Protein AF-A0A059ZYJ5-F1 (afdb_monomer)

Sequence (204 aa):
MYLYLIALWGKPFDLAAMPATNPGATDRPCIDRTYIRLPSEMTQQGHVTAQEVYIASAVHAAARRMDSQPLRPKTLSARQRYLIELVEDARVEYLTFLRFPRLRQLWLDLHPSMPPDPTPFATLMWRLSRGLLELEISTDDDFLVRKAIALFQENSCETDGVAVSREIGLRLAQDIGQMRLPMNEDGLPTGAIYRDDNQHLWLE

Solvent-accessible surface area (backbone atoms only — not comparable to full-atom values): 11732 Å² total; per-residue (Å²): 107,66,69,57,52,23,70,75,68,76,46,85,76,53,75,39,73,34,75,84,87,49,97,87,59,82,72,49,26,41,53,60,98,76,36,43,33,35,50,67,71,59,70,62,48,92,89,46,44,27,68,53,45,48,49,51,23,54,50,47,52,49,34,41,72,69,57,51,58,63,39,73,74,62,100,62,52,73,64,34,50,52,35,21,51,54,39,41,52,31,49,36,49,47,65,48,23,76,78,40,61,68,52,47,56,55,52,59,68,48,46,60,80,80,66,97,83,58,43,74,49,21,49,49,52,53,48,36,54,49,33,49,68,38,46,94,76,45,82,72,82,50,68,65,40,48,48,51,34,50,57,47,61,75,49,67,83,58,89,60,52,48,57,53,21,45,53,54,10,45,54,52,38,51,55,46,54,73,70,63,59,69,85,53,77,95,45,55,63,75,67,41,73,37,47,56,70,64,62,58,45,48,56,126

Organism: Acidithiobacillus caldus (strain ATCC 51756 / DSM 8584 / KU) (NCBI:txid637389)

Structure (mmCIF, N/CA/C/O backbone):
data_AF-A0A059ZYJ5-F1
#
_entry.id   AF-A0A059ZYJ5-F1
#
loop_
_atom_site.group_PDB
_atom_site.id
_atom_site.type_symbol
_atom_site.label_atom_id
_atom_site.label_alt_id
_atom_site.label_comp_id
_atom_site.label_asym_id
_atom_site.label_entity_id
_atom_site.label_seq_id
_atom_site.pdbx_PDB_ins_code
_atom_site.Cartn_x
_atom_site.Cartn_y
_atom_site.Cartn_z
_atom_site.occupancy
_atom_site.B_iso_or_equiv
_atom_site.auth_seq_id
_atom_site.auth_comp_id
_atom_site.auth_asym_id
_atom_site.auth_atom_id
_atom_site.pdbx_PDB_model_num
ATOM 1 N N . MET A 1 1 ? -7.597 2.085 20.439 1.00 79.88 1 MET A N 1
ATOM 2 C CA . MET A 1 1 ? -7.772 1.838 18.991 1.00 79.88 1 MET A CA 1
ATOM 3 C C . MET A 1 1 ? -9.229 1.845 18.552 1.00 79.88 1 MET A C 1
ATOM 5 O O . MET A 1 1 ? -9.566 2.653 17.706 1.00 79.88 1 MET A O 1
ATOM 9 N N . TYR A 1 2 ? -10.107 1.028 19.143 1.00 78.62 2 TYR A N 1
ATOM 10 C CA . TYR A 1 2 ? -11.533 0.960 18.776 1.00 78.62 2 TYR A CA 1
ATOM 11 C C . TYR A 1 2 ? -12.223 2.327 18.598 1.00 78.62 2 TYR A C 1
ATOM 13 O O . TYR A 1 2 ? -12.803 2.583 17.550 1.00 78.62 2 TYR A O 1
ATOM 21 N N . LEU A 1 3 ? -12.083 3.244 19.565 1.00 82.50 3 LEU A N 1
ATOM 22 C CA . LEU A 1 3 ? -12.650 4.599 19.464 1.00 82.50 3 LEU A CA 1
ATOM 23 C C . LEU A 1 3 ? -12.066 5.429 18.310 1.00 82.50 3 LEU A C 1
ATOM 25 O O . LEU A 1 3 ? -12.768 6.257 17.745 1.00 82.50 3 LEU A O 1
ATOM 29 N N . TYR A 1 4 ? -10.802 5.199 17.948 1.00 83.50 4 TYR A N 1
ATOM 30 C CA . TYR A 1 4 ? -10.140 5.902 16.850 1.00 83.50 4 TYR A CA 1
ATOM 31 C C . TYR A 1 4 ? -10.739 5.486 15.501 1.00 83.50 4 TYR A C 1
ATOM 33 O O . TYR A 1 4 ? -11.158 6.339 14.730 1.00 83.50 4 TYR A O 1
ATOM 41 N N . LEU A 1 5 ? -10.876 4.179 15.245 1.00 86.44 5 LEU A N 1
ATOM 42 C CA . LEU A 1 5 ? -11.498 3.692 14.006 1.00 86.44 5 LEU A CA 1
ATOM 43 C C . LEU A 1 5 ? -12.990 4.055 13.925 1.00 86.44 5 LEU A C 1
ATOM 45 O O . LEU A 1 5 ? -13.469 4.432 12.855 1.00 86.44 5 LEU A O 1
ATOM 49 N N . ILE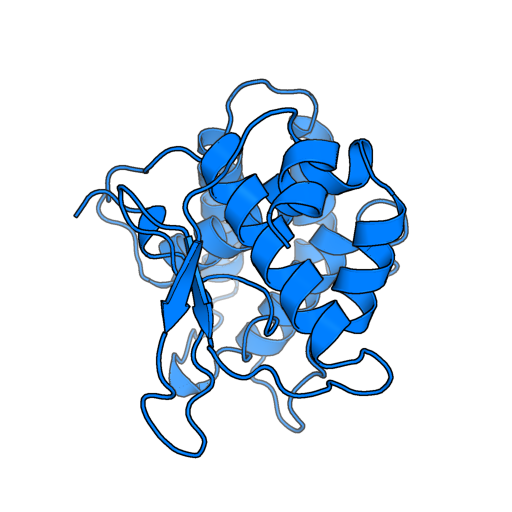 A 1 6 ? -13.704 4.024 15.059 1.00 86.50 6 ILE A N 1
ATOM 50 C CA . ILE A 1 6 ? -15.088 4.514 15.142 1.00 86.50 6 ILE A CA 1
ATOM 51 C C . ILE A 1 6 ? -15.154 6.004 14.795 1.00 86.50 6 ILE A C 1
ATOM 53 O O . ILE A 1 6 ? -16.049 6.406 14.061 1.00 86.50 6 ILE A O 1
ATOM 57 N N . ALA A 1 7 ? -14.215 6.826 15.264 1.00 84.31 7 ALA A N 1
ATOM 58 C CA . ALA A 1 7 ? -14.192 8.246 14.920 1.00 84.31 7 ALA A CA 1
ATOM 59 C C . ALA A 1 7 ? -13.969 8.486 13.413 1.00 84.31 7 ALA A C 1
ATOM 61 O O . ALA A 1 7 ? -14.534 9.426 12.860 1.00 84.31 7 ALA A O 1
ATOM 62 N N . LEU A 1 8 ? -13.190 7.634 12.736 1.00 86.62 8 LEU A N 1
ATOM 63 C CA . LEU A 1 8 ? -12.911 7.778 11.303 1.00 86.62 8 LEU A CA 1
ATOM 64 C C . LEU A 1 8 ? -14.054 7.280 10.397 1.00 86.62 8 LEU A C 1
ATOM 66 O O . LEU A 1 8 ? -14.361 7.913 9.381 1.00 86.62 8 LEU A O 1
ATOM 70 N N . TRP A 1 9 ? -14.699 6.159 10.737 1.00 89.19 9 TRP A N 1
ATOM 71 C CA . TRP A 1 9 ? -15.706 5.511 9.873 1.00 89.19 9 TRP A CA 1
ATOM 72 C C . TRP A 1 9 ? -17.116 5.416 10.467 1.00 89.19 9 TRP A C 1
ATOM 74 O O . TRP A 1 9 ? -18.017 4.908 9.804 1.00 89.19 9 TRP A O 1
ATOM 84 N N . GLY A 1 10 ? -17.339 5.899 11.689 1.00 88.25 10 GLY A N 1
ATOM 85 C CA . GLY A 1 10 ? -18.652 5.908 12.344 1.00 88.25 10 GLY A CA 1
ATOM 86 C C . GLY A 1 10 ? -19.168 4.528 12.763 1.00 88.25 10 GLY A C 1
ATOM 87 O O . GLY A 1 10 ? -20.340 4.398 13.104 1.00 88.25 10 GLY A O 1
ATOM 88 N N . LYS A 1 11 ? -18.326 3.487 12.726 1.00 88.62 11 LYS A N 1
ATOM 89 C CA . LYS A 1 11 ? -18.696 2.107 13.076 1.00 88.62 11 LYS A CA 1
ATOM 90 C C . LYS A 1 11 ? -17.524 1.322 13.673 1.00 88.62 11 LYS A C 1
ATOM 92 O O . LYS A 1 11 ? -16.371 1.673 13.413 1.00 88.62 11 LYS A O 1
ATOM 97 N N . PRO A 1 12 ? -17.797 0.288 14.488 1.00 90.19 12 PRO A N 1
ATOM 98 C CA . PRO A 1 12 ? -16.752 -0.558 15.050 1.00 90.19 12 PRO A CA 1
ATOM 99 C C . PRO A 1 12 ? -16.140 -1.487 13.993 1.00 90.19 12 PRO A C 1
ATOM 101 O O . PRO A 1 12 ? -16.778 -1.827 12.998 1.00 90.19 12 PRO A O 1
ATOM 104 N N . PHE A 1 13 ? -14.910 -1.922 14.265 1.00 91.62 13 PHE A N 1
ATOM 105 C CA . PHE A 1 13 ? -14.211 -2.983 13.544 1.00 91.62 13 PHE A CA 1
ATOM 106 C C . PHE A 1 13 ? -13.777 -4.041 14.551 1.00 91.62 13 PHE A C 1
ATOM 108 O O . PHE A 1 13 ? -13.331 -3.686 15.643 1.00 91.62 13 PHE A O 1
ATOM 115 N N . ASP A 1 14 ? -13.871 -5.314 14.180 1.00 92.31 14 ASP A N 1
ATOM 116 C CA . ASP A 1 14 ? -13.399 -6.412 15.018 1.00 92.31 14 ASP A CA 1
ATOM 117 C C . ASP A 1 14 ? -11.879 -6.538 14.887 1.00 92.31 14 ASP A C 1
ATOM 119 O O . ASP A 1 14 ? -11.367 -6.958 13.848 1.00 92.31 14 ASP A O 1
ATOM 123 N N . LEU A 1 15 ? -11.149 -6.143 15.934 1.00 92.06 15 LEU A N 1
ATOM 124 C CA . LEU A 1 15 ? -9.689 -6.209 15.961 1.00 92.06 15 LEU A CA 1
ATOM 125 C C . LEU A 1 15 ? -9.227 -7.417 16.774 1.00 92.06 15 LEU A C 1
ATOM 127 O O . LEU A 1 15 ? -9.657 -7.606 17.914 1.00 92.06 15 LEU A O 1
ATOM 131 N N . ALA A 1 16 ? -8.295 -8.187 16.225 1.00 91.75 16 ALA A N 1
ATOM 132 C CA . ALA A 1 16 ? -7.623 -9.267 16.937 1.00 91.75 16 ALA A CA 1
ATOM 133 C C . ALA A 1 16 ? -6.107 -9.047 16.950 1.00 91.75 16 ALA A C 1
ATOM 135 O O . ALA A 1 16 ? -5.524 -8.569 15.978 1.00 91.75 16 ALA A O 1
ATOM 136 N N . ALA A 1 17 ? -5.463 -9.404 18.058 1.00 89.31 17 ALA A N 1
ATOM 137 C CA . ALA A 1 17 ? -4.009 -9.427 18.129 1.00 89.31 17 ALA A CA 1
ATOM 138 C C . ALA A 1 17 ? -3.474 -10.718 17.491 1.00 89.31 17 ALA A C 1
ATOM 140 O O . ALA A 1 17 ? -4.033 -11.797 17.700 1.00 89.31 17 ALA A O 1
ATOM 141 N N . MET A 1 18 ? -2.384 -10.607 16.741 1.00 86.69 18 MET A N 1
ATOM 142 C CA . MET A 1 18 ? -1.572 -11.734 16.294 1.00 86.69 18 MET A CA 1
ATOM 143 C C . MET A 1 18 ? -0.346 -11.846 17.194 1.00 86.69 18 MET A C 1
ATOM 145 O O . MET A 1 18 ? 0.380 -10.859 17.315 1.00 86.69 18 MET A O 1
ATOM 149 N N . PRO A 1 19 ? -0.109 -13.003 17.833 1.00 74.75 19 PRO A N 1
ATOM 150 C CA . PRO A 1 19 ? 1.133 -13.219 18.559 1.00 74.75 19 PRO A CA 1
ATOM 151 C C . PRO A 1 19 ? 2.309 -13.192 17.582 1.00 74.75 19 PRO A C 1
ATOM 153 O O . PRO A 1 19 ? 2.167 -13.646 16.445 1.00 74.75 19 PRO A O 1
ATOM 156 N N . ALA A 1 20 ? 3.457 -12.698 18.047 1.00 67.75 20 ALA A N 1
ATOM 157 C CA . ALA A 1 20 ? 4.681 -12.703 17.260 1.00 67.75 20 ALA A CA 1
ATOM 158 C C . ALA A 1 20 ? 5.008 -14.138 16.814 1.00 67.75 20 ALA A C 1
ATOM 160 O O . ALA A 1 20 ? 5.164 -15.024 17.660 1.00 67.75 20 ALA A O 1
ATOM 161 N N . THR A 1 21 ? 5.071 -14.388 15.505 1.00 62.75 21 THR A N 1
ATOM 162 C CA . THR A 1 21 ? 5.273 -15.757 15.001 1.00 62.75 21 THR A CA 1
ATOM 163 C C . THR A 1 21 ? 6.735 -16.187 15.075 1.00 62.75 21 THR A C 1
ATOM 165 O O . THR A 1 21 ? 6.997 -17.349 15.374 1.00 62.75 21 THR A O 1
ATOM 168 N N . ASN A 1 22 ? 7.684 -15.262 14.866 1.00 54.81 22 ASN A N 1
ATOM 169 C CA . ASN A 1 22 ? 9.126 -15.489 15.008 1.00 54.81 22 ASN A CA 1
ATOM 170 C C . ASN A 1 22 ? 9.883 -14.191 15.349 1.00 54.81 22 ASN A C 1
ATOM 172 O O . ASN A 1 22 ? 9.569 -13.139 14.788 1.00 54.81 22 ASN A O 1
ATOM 176 N N . PRO A 1 23 ? 10.957 -14.244 16.162 1.00 46.59 23 PRO A N 1
ATOM 177 C CA . PRO A 1 23 ? 11.874 -13.117 16.312 1.00 46.59 23 PRO A CA 1
ATOM 178 C C . PRO A 1 23 ? 12.539 -12.803 14.961 1.00 46.59 23 PRO A C 1
ATOM 180 O O . PRO A 1 23 ? 13.315 -13.607 14.449 1.00 46.59 23 PRO A O 1
ATOM 183 N N . GLY A 1 24 ? 12.227 -11.646 14.373 1.00 47.06 24 GLY A N 1
ATOM 184 C CA . GLY A 1 24 ? 12.810 -11.179 13.107 1.00 47.06 24 GLY A CA 1
ATOM 185 C C . GLY A 1 24 ? 11.929 -11.346 11.864 1.00 47.06 24 GLY A C 1
ATOM 186 O O . GLY A 1 24 ? 12.273 -10.796 10.821 1.00 47.06 24 GLY A O 1
ATOM 187 N N . ALA A 1 25 ? 10.783 -12.030 11.959 1.00 51.41 25 ALA A N 1
ATOM 188 C CA . ALA A 1 25 ? 9.752 -11.946 10.927 1.00 51.41 25 ALA A CA 1
ATOM 189 C C . ALA A 1 25 ? 8.950 -10.652 11.127 1.00 51.41 25 ALA A C 1
ATOM 191 O O . ALA A 1 25 ? 8.518 -10.348 12.238 1.00 51.41 25 ALA A O 1
ATOM 192 N N . THR A 1 26 ? 8.761 -9.865 10.067 1.00 59.94 26 THR A N 1
ATOM 193 C CA . THR A 1 26 ? 7.842 -8.722 10.116 1.00 59.94 26 THR A CA 1
ATOM 194 C C . THR A 1 26 ? 6.427 -9.264 9.967 1.00 59.94 26 THR A C 1
ATOM 196 O O . THR A 1 26 ? 5.949 -9.441 8.846 1.00 59.94 26 THR A O 1
ATOM 199 N N . ASP A 1 27 ? 5.777 -9.583 11.087 1.00 75.44 27 ASP A N 1
ATOM 200 C CA . ASP A 1 27 ? 4.359 -9.933 11.076 1.00 75.44 27 ASP A CA 1
ATOM 201 C C . ASP A 1 27 ? 3.590 -8.743 10.493 1.00 75.44 27 ASP A C 1
ATOM 203 O O . ASP A 1 27 ? 3.604 -7.641 11.045 1.00 75.44 27 ASP A O 1
ATOM 207 N N . ARG A 1 28 ? 2.978 -8.935 9.323 1.00 85.25 28 ARG A N 1
ATOM 208 C CA . ARG A 1 28 ? 2.157 -7.900 8.693 1.00 85.25 28 ARG A CA 1
ATOM 209 C C . ARG A 1 28 ? 0.744 -7.946 9.265 1.00 85.25 28 ARG A C 1
ATOM 211 O O . ARG A 1 28 ? 0.273 -9.024 9.636 1.00 85.25 28 ARG A O 1
ATOM 218 N N . PRO A 1 29 ? 0.042 -6.802 9.316 1.00 90.75 29 PRO A N 1
ATOM 219 C CA . PRO A 1 29 ? -1.407 -6.807 9.434 1.00 90.75 29 PRO A CA 1
ATOM 220 C C . PRO A 1 29 ? -2.027 -7.767 8.413 1.00 90.75 29 PRO A C 1
ATOM 222 O O . PRO A 1 29 ? -1.536 -7.891 7.293 1.00 90.75 29 PRO A O 1
ATOM 225 N N . CYS A 1 30 ? -3.119 -8.429 8.771 1.00 91.31 30 CYS A N 1
ATOM 226 C CA . CYS A 1 30 ? -3.884 -9.220 7.814 1.00 91.31 30 CYS A CA 1
ATOM 227 C C . CYS A 1 30 ? -5.379 -9.075 8.069 1.00 91.31 30 CYS A C 1
ATOM 229 O O . CYS A 1 30 ? -5.826 -8.713 9.162 1.00 91.31 30 CYS A O 1
ATOM 231 N N . ILE A 1 31 ? -6.173 -9.313 7.032 1.00 92.00 31 ILE A N 1
ATOM 232 C CA . ILE A 1 31 ? -7.620 -9.126 7.075 1.00 92.00 31 ILE A CA 1
ATOM 233 C C . ILE A 1 31 ? -8.263 -10.456 6.715 1.00 92.00 31 ILE A C 1
ATOM 235 O O . ILE A 1 31 ? -8.104 -10.954 5.606 1.00 92.00 31 ILE A O 1
ATOM 239 N N . ASP A 1 32 ? -9.022 -11.025 7.647 1.00 87.38 32 ASP A N 1
ATOM 240 C CA . ASP A 1 32 ? -9.880 -12.169 7.354 1.00 87.38 32 ASP A CA 1
ATOM 241 C C . ASP A 1 32 ? -11.344 -11.718 7.197 1.00 87.38 32 ASP A C 1
ATOM 243 O O . ASP A 1 32 ? -11.653 -10.522 7.182 1.00 87.38 32 ASP A O 1
ATOM 247 N N . ARG A 1 33 ? -12.272 -12.670 7.035 1.00 84.25 33 ARG A N 1
ATOM 248 C CA . ARG A 1 33 ? -13.704 -12.368 6.843 1.00 84.25 33 ARG A CA 1
ATOM 249 C C . ARG A 1 33 ? -14.330 -11.632 8.030 1.00 84.25 33 ARG A C 1
ATOM 251 O O . ARG A 1 33 ? -15.289 -10.889 7.843 1.00 84.25 33 ARG A O 1
ATOM 258 N N . THR A 1 34 ? -13.814 -11.849 9.232 1.00 87.12 34 THR A N 1
ATOM 259 C CA . THR A 1 34 ? -14.356 -11.320 10.481 1.00 87.12 34 THR A CA 1
ATOM 260 C C . THR A 1 34 ? -13.440 -10.226 11.013 1.00 87.12 34 THR A C 1
ATOM 262 O O . THR A 1 34 ? -13.841 -9.065 11.067 1.00 87.12 34 THR A O 1
ATOM 265 N N . TYR A 1 35 ? -12.176 -10.544 11.266 1.00 91.69 35 TYR A N 1
ATOM 266 C CA . TYR A 1 35 ? -11.232 -9.704 11.988 1.00 91.69 35 TYR A CA 1
ATOM 267 C C . TYR A 1 35 ? -10.266 -8.950 11.074 1.00 91.69 35 TYR A C 1
ATOM 269 O O . TYR A 1 35 ? -9.814 -9.454 10.045 1.00 91.69 35 TYR A O 1
ATOM 277 N N . ILE A 1 36 ? -9.904 -7.746 11.509 1.00 94.00 36 ILE A N 1
ATOM 278 C CA . ILE A 1 36 ? -8.620 -7.131 11.180 1.00 94.00 36 ILE A CA 1
ATOM 279 C C . ILE A 1 36 ? -7.638 -7.605 12.243 1.00 94.00 36 ILE A C 1
ATOM 281 O O . ILE A 1 36 ? -7.843 -7.385 13.441 1.00 94.00 36 ILE A O 1
ATOM 285 N N . ARG A 1 37 ? -6.577 -8.273 11.814 1.00 93.75 37 ARG A N 1
ATOM 286 C CA . ARG A 1 37 ? -5.553 -8.795 12.702 1.00 93.75 37 ARG A CA 1
ATOM 287 C C . ARG A 1 37 ? -4.316 -7.920 12.632 1.00 93.75 37 ARG A C 1
ATOM 289 O O . ARG A 1 37 ? -3.833 -7.595 11.551 1.00 93.75 37 ARG A O 1
ATOM 296 N N . LEU A 1 38 ? -3.828 -7.519 13.797 1.00 92.38 38 LEU A N 1
ATOM 297 C CA . LEU A 1 38 ? -2.654 -6.667 13.940 1.00 92.38 38 LEU A CA 1
ATOM 298 C C . LEU A 1 38 ? -1.630 -7.383 14.825 1.00 92.38 38 LEU A C 1
ATOM 300 O O . LEU A 1 38 ? -2.037 -7.974 15.829 1.00 92.38 38 LEU A O 1
ATOM 304 N N . PRO A 1 39 ? -0.328 -7.306 14.509 1.00 90.31 39 PRO A N 1
ATOM 305 C CA . PRO A 1 39 ? 0.733 -7.726 15.417 1.00 90.31 39 PRO A CA 1
ATOM 306 C C . PRO A 1 39 ? 0.508 -7.208 16.842 1.00 90.31 39 PRO A C 1
ATOM 308 O O . PRO A 1 39 ? 0.164 -6.038 17.044 1.00 90.31 39 PRO A O 1
ATOM 311 N N . SER A 1 40 ? 0.682 -8.085 17.834 1.00 86.12 40 SER A N 1
ATOM 312 C CA . SER A 1 40 ? 0.560 -7.731 19.254 1.00 86.12 40 SER A CA 1
ATOM 313 C C . SER A 1 40 ? 1.625 -6.732 19.695 1.00 86.12 40 SER A C 1
ATOM 315 O O . SER A 1 40 ? 1.413 -5.980 20.644 1.00 86.12 40 SER A O 1
ATOM 317 N N . GLU A 1 41 ? 2.754 -6.718 18.991 1.00 85.62 41 GLU A N 1
ATOM 318 C CA . GLU A 1 41 ? 3.879 -5.828 19.222 1.00 85.62 41 GLU A CA 1
ATOM 319 C C . GLU A 1 41 ? 4.231 -5.124 17.913 1.00 85.62 41 GLU A C 1
ATOM 321 O O . GLU A 1 41 ? 4.434 -5.761 16.882 1.00 85.62 41 GLU A O 1
ATOM 326 N N . MET A 1 42 ? 4.295 -3.795 17.962 1.00 88.62 42 MET A N 1
ATOM 327 C CA . MET A 1 42 ? 4.786 -2.968 16.864 1.00 88.62 42 MET A CA 1
ATOM 328 C C . MET A 1 42 ? 6.144 -2.401 17.254 1.00 88.62 42 MET A C 1
ATOM 330 O O . MET A 1 42 ? 6.368 -2.045 18.412 1.00 88.62 42 MET A O 1
ATOM 334 N N . THR A 1 43 ? 7.054 -2.287 16.294 1.00 88.44 43 THR A N 1
ATOM 335 C CA . THR A 1 43 ? 8.364 -1.663 16.509 1.00 88.44 43 THR A CA 1
ATOM 336 C C . THR A 1 43 ? 8.343 -0.220 16.010 1.00 88.44 43 THR A C 1
ATOM 338 O O . THR A 1 43 ? 7.711 0.082 15.004 1.00 88.44 43 THR A O 1
ATOM 341 N N . GLN A 1 44 ? 9.026 0.681 16.720 1.00 91.62 44 GLN A N 1
ATOM 342 C CA . GLN A 1 44 ? 9.258 2.053 16.261 1.00 91.62 44 GLN A CA 1
ATOM 343 C C . GLN A 1 44 ? 10.054 2.048 14.946 1.00 91.62 44 GLN A C 1
ATOM 345 O O . GLN A 1 44 ? 11.027 1.305 14.822 1.00 91.62 44 GLN A O 1
ATOM 350 N N . GLN A 1 45 ? 9.696 2.922 14.002 1.00 91.31 45 GLN A N 1
ATOM 351 C CA . GLN A 1 45 ? 10.444 3.118 12.758 1.00 91.31 45 GLN A CA 1
ATOM 352 C C . GLN A 1 45 ? 10.882 4.578 12.635 1.00 91.31 45 GLN A C 1
ATOM 354 O O . GLN A 1 45 ? 10.057 5.477 12.484 1.00 91.31 45 GLN A O 1
ATOM 359 N N . GLY A 1 46 ? 12.194 4.819 12.697 1.00 90.94 46 GLY A N 1
ATOM 360 C CA . GLY A 1 46 ? 12.734 6.179 12.693 1.00 90.94 46 GLY A CA 1
ATOM 361 C C . GLY A 1 46 ? 12.170 6.996 13.860 1.00 90.94 46 GLY A C 1
ATOM 362 O O . GLY A 1 46 ? 12.318 6.604 15.020 1.00 90.94 46 GLY A O 1
ATOM 363 N N . HIS A 1 47 ? 11.514 8.117 13.548 1.00 93.69 47 HIS A N 1
ATOM 364 C CA . HIS A 1 47 ? 10.827 8.978 14.518 1.00 93.69 47 HIS A CA 1
ATOM 365 C C . HIS A 1 47 ? 9.371 8.581 14.793 1.00 93.69 47 HIS A C 1
ATOM 367 O O . HIS A 1 47 ? 8.775 9.131 15.715 1.00 93.69 47 HIS A O 1
ATOM 373 N N . VAL A 1 48 ? 8.798 7.645 14.030 1.00 96.12 48 VAL A N 1
ATOM 374 C CA . VAL A 1 48 ? 7.403 7.213 14.184 1.00 96.12 48 VAL A CA 1
ATOM 375 C C . VAL A 1 48 ? 7.312 6.139 15.260 1.00 96.12 48 VAL A C 1
ATOM 377 O O . VAL A 1 48 ? 7.868 5.046 15.118 1.00 96.12 48 VAL A O 1
ATOM 380 N N . THR A 1 49 ?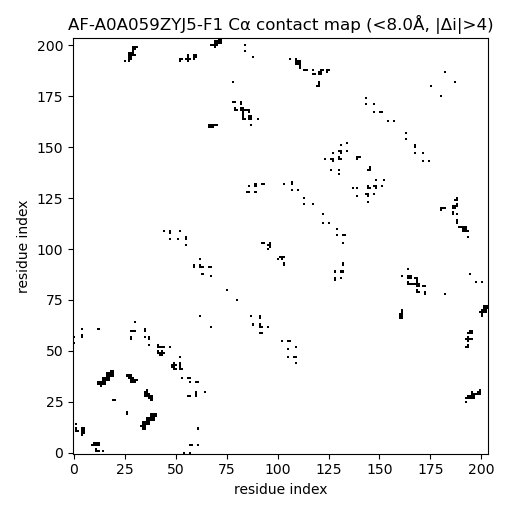 6.608 6.444 16.347 1.00 96.06 49 THR A N 1
ATOM 381 C CA . THR A 1 49 ? 6.489 5.567 17.519 1.00 96.06 49 THR A CA 1
ATOM 382 C C . THR A 1 49 ? 5.778 4.252 17.187 1.00 96.06 49 THR A C 1
ATOM 384 O O . THR A 1 49 ? 4.954 4.181 16.277 1.00 96.06 49 THR A O 1
ATOM 387 N N . ALA A 1 50 ? 6.015 3.203 17.981 1.00 93.38 50 ALA A N 1
ATOM 388 C CA . ALA A 1 50 ? 5.298 1.929 17.848 1.00 93.38 50 ALA A CA 1
ATOM 389 C C . ALA A 1 50 ? 3.763 2.095 17.887 1.00 93.38 50 ALA A C 1
ATOM 391 O O . ALA A 1 50 ? 3.032 1.402 17.180 1.00 93.38 50 ALA A O 1
ATOM 392 N N . GLN A 1 51 ? 3.265 3.046 18.685 1.00 93.69 51 GLN A N 1
ATOM 393 C CA . GLN A 1 51 ? 1.840 3.367 18.747 1.00 93.69 51 GLN A CA 1
ATOM 394 C C . GLN A 1 51 ? 1.333 3.988 17.438 1.00 93.69 51 GLN A C 1
ATOM 396 O O . GLN A 1 51 ? 0.238 3.655 16.987 1.00 93.69 51 GLN A O 1
ATOM 401 N N . GLU A 1 52 ? 2.105 4.879 16.820 1.00 95.06 52 GLU A N 1
ATOM 402 C CA . GLU A 1 52 ? 1.757 5.486 15.533 1.00 95.06 52 GLU A CA 1
ATOM 403 C C . GLU A 1 52 ? 1.826 4.475 14.386 1.00 95.06 52 GLU A C 1
ATOM 405 O O . GLU A 1 52 ? 0.935 4.477 13.541 1.00 95.06 52 GLU A O 1
ATOM 410 N N . VAL A 1 53 ? 2.791 3.550 14.403 1.00 95.25 53 VAL A N 1
ATOM 411 C CA . VAL A 1 53 ? 2.830 2.396 13.485 1.00 95.25 53 VAL A CA 1
ATOM 412 C C . VAL A 1 53 ? 1.562 1.555 13.630 1.00 95.25 53 VAL A C 1
ATOM 414 O O . VAL A 1 53 ? 0.917 1.211 12.637 1.00 95.25 53 VAL A O 1
ATOM 417 N N . TYR A 1 54 ? 1.158 1.265 14.869 1.00 93.88 54 TYR A N 1
ATOM 418 C CA . TYR A 1 54 ? -0.071 0.526 15.148 1.00 93.88 54 TYR A CA 1
ATOM 419 C C . TYR A 1 54 ? -1.317 1.268 14.627 1.00 93.88 54 TYR A C 1
ATOM 421 O O . TYR A 1 54 ? -2.201 0.649 14.034 1.00 93.88 54 TYR A O 1
ATOM 429 N N . ILE A 1 55 ? -1.381 2.597 14.794 1.00 94.31 55 ILE A N 1
ATOM 430 C CA . ILE A 1 55 ? -2.447 3.443 14.230 1.00 94.31 55 ILE A CA 1
ATOM 431 C C . ILE A 1 55 ? -2.439 3.381 12.702 1.00 94.31 55 ILE A C 1
ATOM 433 O O . ILE A 1 55 ? -3.476 3.084 12.117 1.00 94.31 55 ILE A O 1
ATOM 437 N N . ALA A 1 56 ? -1.293 3.609 12.060 1.00 96.12 56 ALA A N 1
ATOM 438 C CA . ALA A 1 56 ? -1.160 3.570 10.606 1.00 96.12 56 ALA A CA 1
ATOM 439 C C . ALA A 1 56 ? -1.630 2.228 10.028 1.00 96.12 56 ALA A C 1
ATOM 441 O O . ALA A 1 56 ? -2.353 2.209 9.031 1.00 96.12 56 ALA A O 1
ATOM 442 N N . SER A 1 57 ? -1.276 1.131 10.702 1.00 95.69 57 SER A N 1
ATOM 443 C CA . SER A 1 57 ? -1.637 -0.233 10.314 1.00 95.69 57 SER A CA 1
ATOM 444 C C . SER A 1 57 ? -3.132 -0.497 10.450 1.00 95.69 57 SER A C 1
ATOM 446 O O . SER A 1 57 ? -3.785 -0.969 9.521 1.00 95.69 57 SER A O 1
ATOM 448 N N . ALA A 1 58 ? -3.704 -0.145 11.604 1.00 95.12 58 ALA A N 1
ATOM 449 C CA . ALA A 1 58 ? -5.128 -0.3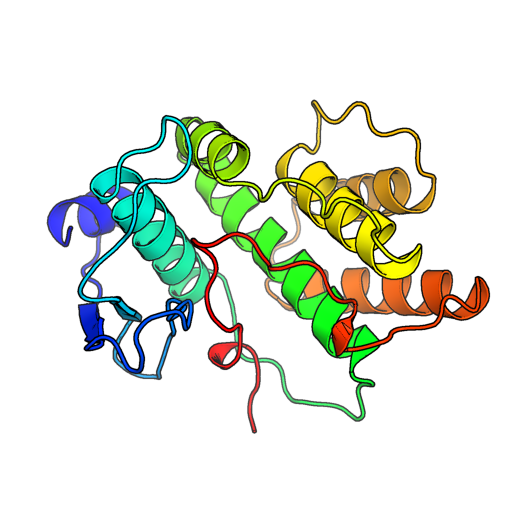22 11.869 1.00 95.12 58 ALA A CA 1
ATOM 450 C C . ALA A 1 58 ? -5.992 0.497 10.902 1.00 95.12 58 ALA A C 1
ATOM 452 O O . ALA A 1 58 ? -7.033 0.028 10.449 1.00 95.12 58 ALA A O 1
ATOM 453 N N . VAL A 1 59 ? -5.557 1.716 10.584 1.00 95.94 59 VAL A N 1
ATOM 454 C CA . VAL A 1 59 ? -6.243 2.610 9.649 1.00 95.94 59 VAL A CA 1
ATOM 455 C C . VAL A 1 59 ? -6.161 2.082 8.224 1.00 95.94 59 VAL A C 1
ATOM 457 O O . VAL A 1 59 ? -7.191 2.033 7.562 1.00 95.94 59 VAL A O 1
ATOM 460 N N . HIS A 1 60 ? -4.983 1.652 7.763 1.00 96.62 60 HIS A N 1
ATOM 461 C CA . HIS A 1 60 ? -4.834 1.052 6.437 1.00 96.62 60 HIS A CA 1
ATOM 462 C C . HIS A 1 60 ? -5.732 -0.187 6.295 1.00 96.62 60 HIS A C 1
ATOM 464 O O . HIS A 1 60 ? -6.542 -0.265 5.375 1.00 96.62 60 HIS A O 1
ATOM 470 N N . ALA A 1 61 ? -5.689 -1.107 7.263 1.00 95.44 61 ALA A N 1
ATOM 471 C CA . ALA A 1 61 ? -6.513 -2.312 7.224 1.00 95.44 61 ALA A CA 1
ATOM 472 C C . ALA A 1 61 ? -8.026 -2.019 7.327 1.00 95.44 61 ALA A C 1
ATOM 474 O O . ALA A 1 61 ? -8.849 -2.692 6.703 1.00 95.44 61 ALA A O 1
ATOM 475 N N . ALA A 1 62 ? -8.422 -0.992 8.085 1.00 94.69 62 ALA A N 1
ATOM 476 C CA . ALA A 1 62 ? -9.811 -0.542 8.125 1.00 94.69 62 ALA A CA 1
ATOM 477 C C . ALA A 1 62 ? -10.249 0.062 6.783 1.00 94.69 62 ALA A C 1
ATOM 479 O O . ALA A 1 62 ? -11.334 -0.266 6.305 1.00 94.69 62 ALA A O 1
ATOM 480 N N . ALA A 1 63 ? -9.401 0.874 6.145 1.00 93.56 63 ALA A N 1
ATOM 481 C CA . ALA A 1 63 ? -9.650 1.423 4.813 1.00 93.56 63 ALA A CA 1
ATOM 482 C C . ALA A 1 63 ? -9.821 0.307 3.776 1.00 93.56 63 ALA A C 1
ATOM 484 O O . ALA A 1 63 ? -10.799 0.291 3.034 1.00 93.56 63 ALA A O 1
ATOM 485 N N . ARG A 1 64 ? -8.950 -0.705 3.810 1.00 93.50 64 ARG A N 1
ATOM 486 C CA . ARG A 1 64 ? -9.078 -1.923 3.001 1.00 93.50 64 ARG A CA 1
ATOM 487 C C . ARG A 1 64 ? -10.418 -2.618 3.180 1.00 93.50 64 ARG A C 1
ATOM 489 O O . ARG A 1 64 ? -11.120 -2.871 2.207 1.00 93.50 64 ARG A O 1
ATOM 496 N N . ARG A 1 65 ? -10.838 -2.859 4.424 1.00 91.88 65 ARG A N 1
ATOM 497 C CA . ARG A 1 65 ? -12.143 -3.480 4.711 1.00 91.88 65 ARG A CA 1
ATOM 498 C C . ARG A 1 65 ? -13.328 -2.656 4.186 1.00 91.88 65 ARG A C 1
ATOM 500 O O . ARG A 1 65 ? -14.392 -3.219 3.938 1.00 91.88 65 ARG A O 1
ATOM 507 N N . MET A 1 66 ? -13.168 -1.341 4.085 1.00 90.12 66 MET A N 1
ATOM 508 C CA . MET A 1 66 ? -14.222 -0.412 3.685 1.00 90.12 66 MET A CA 1
ATOM 509 C C . MET A 1 66 ? -14.328 -0.231 2.181 1.00 90.12 66 MET A C 1
ATOM 511 O O . MET A 1 66 ? -15.438 -0.216 1.649 1.00 90.12 66 MET A O 1
ATOM 515 N N . ASP A 1 67 ? -13.181 -0.085 1.531 1.00 90.12 67 ASP A N 1
ATOM 516 C CA . ASP A 1 67 ? -13.101 0.447 0.180 1.00 90.12 67 ASP A CA 1
ATOM 517 C C . ASP A 1 67 ? -12.625 -0.602 -0.832 1.00 90.12 67 ASP A C 1
ATOM 519 O O . ASP A 1 67 ? -12.790 -0.384 -2.034 1.00 90.12 67 ASP A O 1
ATOM 523 N N . SER A 1 68 ? -12.074 -1.739 -0.390 1.00 90.12 68 SER A N 1
ATOM 524 C CA . SER A 1 68 ? -11.668 -2.850 -1.262 1.00 90.12 68 SER A CA 1
ATOM 525 C C . SER A 1 68 ? -12.759 -3.912 -1.390 1.00 90.12 68 SER A C 1
ATOM 527 O O . SER A 1 68 ? -13.563 -4.153 -0.489 1.00 90.12 68 SER A O 1
ATOM 529 N N . GLN A 1 69 ? -12.761 -4.598 -2.531 1.00 89.25 69 GLN A N 1
ATOM 530 C CA . GLN A 1 69 ? -13.591 -5.775 -2.777 1.00 89.25 69 GLN A CA 1
ATOM 531 C C . GLN A 1 69 ? -12.691 -6.921 -3.248 1.00 89.25 69 GLN A C 1
ATOM 533 O O . GLN A 1 69 ? -11.762 -6.671 -4.019 1.00 89.25 69 GLN A O 1
ATOM 538 N N . PRO A 1 70 ? -12.950 -8.173 -2.836 1.00 88.56 70 PRO A N 1
ATOM 539 C CA . PRO A 1 70 ? -12.162 -9.299 -3.308 1.00 88.56 70 PRO A CA 1
ATOM 540 C C . PRO A 1 70 ? -12.246 -9.464 -4.832 1.00 88.56 70 PRO A C 1
ATOM 542 O O . PRO A 1 70 ? -13.327 -9.533 -5.423 1.00 88.56 70 PRO A O 1
ATOM 545 N N . LEU A 1 71 ? -11.091 -9.570 -5.474 1.00 88.19 71 LEU A N 1
ATOM 546 C CA . LEU A 1 71 ? -10.932 -9.864 -6.886 1.00 88.19 71 LEU A CA 1
ATOM 547 C C . LEU A 1 71 ? -10.907 -11.373 -7.107 1.00 88.19 71 LEU A C 1
ATOM 549 O O . LEU A 1 71 ? -10.234 -12.126 -6.404 1.00 88.19 71 LEU A O 1
ATOM 553 N N . ARG A 1 72 ? -11.581 -11.828 -8.166 1.00 84.69 72 ARG A N 1
ATOM 554 C CA . ARG A 1 72 ? -11.379 -13.196 -8.646 1.00 84.69 72 ARG A CA 1
ATOM 555 C C . ARG A 1 72 ? -9.994 -13.307 -9.285 1.00 84.69 72 ARG A C 1
ATOM 557 O O . ARG A 1 72 ? -9.707 -12.525 -10.203 1.00 84.69 72 ARG A O 1
ATOM 564 N N . PRO A 1 73 ? -9.167 -14.282 -8.881 1.00 73.56 73 PRO A N 1
ATOM 565 C CA . PRO A 1 73 ? -7.930 -14.571 -9.571 1.00 73.56 73 PRO A CA 1
ATOM 566 C C . PRO A 1 73 ? -8.290 -15.043 -10.983 1.00 73.56 73 PRO A C 1
ATOM 568 O O . PRO A 1 73 ? -8.821 -16.129 -11.199 1.00 73.56 73 PRO A O 1
ATOM 571 N N . LYS A 1 74 ? -8.050 -14.184 -11.978 1.00 74.88 74 LYS A N 1
ATOM 572 C CA . LYS A 1 74 ? -7.854 -14.664 -13.353 1.00 74.88 74 LYS A CA 1
ATOM 573 C C . LYS A 1 74 ? -6.468 -15.318 -13.420 1.00 74.88 74 LYS A C 1
ATOM 575 O O . LYS A 1 74 ? -5.720 -15.271 -12.447 1.00 74.88 74 LYS A O 1
ATOM 580 N N . THR A 1 75 ? -6.089 -15.877 -14.565 1.00 84.62 75 THR A N 1
ATOM 581 C CA . THR A 1 75 ? -4.700 -16.280 -14.842 1.00 84.62 75 THR A CA 1
ATOM 582 C C . THR A 1 75 ? -3.794 -15.039 -14.871 1.00 84.62 75 THR A C 1
ATOM 584 O O . THR A 1 75 ? -3.487 -14.507 -15.937 1.00 84.62 75 THR A O 1
ATOM 587 N N . LEU A 1 76 ? -3.456 -14.518 -13.692 1.00 91.25 76 LEU A N 1
ATOM 588 C CA . LEU A 1 76 ? -2.571 -13.382 -13.477 1.00 91.25 76 LEU A CA 1
ATOM 589 C C . LEU A 1 76 ? -1.170 -13.908 -13.187 1.00 91.25 76 LEU A C 1
ATOM 591 O O . LEU A 1 76 ? -1.004 -14.849 -12.412 1.00 91.25 76 LEU A O 1
ATOM 595 N N . SER A 1 77 ? -0.157 -13.290 -13.786 1.00 91.38 77 SER A N 1
ATOM 596 C CA . SER A 1 77 ? 1.223 -13.531 -13.368 1.00 91.38 77 SER A CA 1
ATOM 597 C C . SER A 1 77 ? 1.487 -12.902 -11.997 1.00 91.38 77 SER A C 1
ATOM 599 O O . SER A 1 77 ? 0.814 -11.946 -11.607 1.00 91.38 77 SER A O 1
ATOM 601 N N . ALA A 1 78 ? 2.514 -13.380 -11.289 1.00 89.81 78 ALA A N 1
ATOM 602 C CA . ALA A 1 78 ? 2.931 -12.801 -10.010 1.00 89.81 78 ALA A CA 1
ATOM 603 C C . ALA A 1 78 ? 3.205 -11.286 -10.118 1.00 89.81 78 ALA A C 1
ATOM 605 O O . ALA A 1 78 ? 2.782 -10.516 -9.262 1.00 89.81 78 ALA A O 1
ATOM 606 N N . ARG A 1 79 ? 3.806 -10.831 -11.231 1.00 91.88 79 ARG A N 1
ATOM 607 C CA . ARG A 1 79 ? 4.039 -9.401 -11.500 1.00 91.88 79 ARG A CA 1
ATOM 608 C C . ARG A 1 79 ? 2.738 -8.610 -11.600 1.00 91.88 79 ARG A C 1
ATOM 610 O O . ARG A 1 79 ? 2.639 -7.518 -11.053 1.00 91.88 79 ARG A O 1
ATOM 617 N N . GLN A 1 80 ? 1.759 -9.143 -12.330 1.00 94.12 80 GLN A N 1
ATOM 618 C CA . GLN A 1 80 ? 0.452 -8.501 -12.452 1.00 94.12 80 GLN A CA 1
ATOM 619 C C . GLN A 1 80 ? -0.233 -8.427 -11.092 1.00 94.12 80 GLN A C 1
ATOM 621 O O . GLN A 1 80 ? -0.734 -7.369 -10.737 1.00 94.12 80 GLN A O 1
ATOM 626 N N . ARG A 1 81 ? -0.215 -9.522 -10.325 1.00 93.50 81 ARG A N 1
ATOM 627 C CA . ARG A 1 81 ? -0.790 -9.566 -8.979 1.00 93.50 81 ARG A CA 1
ATOM 628 C C . ARG A 1 81 ? -0.171 -8.494 -8.075 1.00 93.50 81 ARG A C 1
ATOM 630 O O . ARG A 1 81 ? -0.905 -7.655 -7.571 1.00 93.50 81 ARG A O 1
ATOM 637 N N . TYR A 1 82 ? 1.159 -8.450 -7.992 1.00 93.12 82 TYR A N 1
ATOM 638 C CA . TYR A 1 82 ? 1.897 -7.486 -7.170 1.00 93.12 82 TYR A CA 1
ATOM 639 C C . TYR A 1 82 ? 1.587 -6.025 -7.529 1.00 93.12 82 TYR A C 1
ATOM 641 O O . TYR A 1 82 ? 1.370 -5.192 -6.656 1.00 93.12 82 TYR A O 1
ATOM 649 N N . LEU A 1 83 ? 1.528 -5.694 -8.822 1.00 94.94 83 LEU A N 1
ATOM 650 C CA . LEU A 1 83 ? 1.217 -4.327 -9.254 1.00 94.94 83 LEU A CA 1
ATOM 651 C C . LEU A 1 83 ? -0.234 -3.932 -8.971 1.00 94.94 83 LEU A C 1
ATOM 653 O O . LEU A 1 83 ? -0.495 -2.769 -8.685 1.00 94.94 83 LEU A O 1
ATOM 657 N N . ILE A 1 84 ? -1.173 -4.877 -9.029 1.00 95.44 84 ILE A N 1
ATOM 658 C CA . ILE A 1 84 ? -2.566 -4.624 -8.640 1.00 95.44 84 ILE A CA 1
ATOM 659 C C . ILE A 1 84 ? -2.652 -4.355 -7.133 1.00 95.44 84 ILE A C 1
ATOM 661 O O . ILE A 1 84 ? -3.326 -3.412 -6.730 1.00 95.44 84 ILE A O 1
ATOM 665 N N . GLU A 1 85 ? -1.949 -5.145 -6.319 1.00 94.94 85 GLU A N 1
ATOM 666 C CA . GLU A 1 85 ? -1.866 -4.963 -4.862 1.00 94.94 85 GLU A CA 1
ATOM 667 C C . GLU A 1 85 ? -1.280 -3.591 -4.504 1.00 94.94 85 GLU A C 1
ATOM 669 O O . GLU A 1 85 ? -1.893 -2.842 -3.747 1.00 94.94 85 GLU A O 1
ATOM 674 N N . LEU A 1 86 ? -0.156 -3.218 -5.125 1.00 95.56 86 LEU A N 1
ATOM 675 C CA . LEU A 1 86 ? 0.528 -1.944 -4.891 1.00 95.56 86 LEU A CA 1
ATOM 676 C C . LEU A 1 86 ? -0.327 -0.725 -5.268 1.00 95.56 86 LEU A C 1
ATOM 678 O O . LEU A 1 86 ? -0.303 0.290 -4.571 1.00 95.56 86 LEU A O 1
ATOM 682 N N . VAL A 1 87 ? -1.085 -0.808 -6.363 1.00 95.69 87 VAL A N 1
ATOM 683 C CA . VAL A 1 87 ? -2.005 0.270 -6.751 1.00 95.69 87 VAL A CA 1
ATOM 684 C C . VAL A 1 87 ? -3.211 0.324 -5.814 1.00 95.69 87 VAL A C 1
ATOM 686 O O . VAL A 1 87 ? -3.649 1.414 -5.451 1.00 95.69 87 VAL A O 1
ATOM 689 N N . GLU A 1 88 ? -3.742 -0.824 -5.397 1.00 95.44 88 GLU A N 1
ATOM 690 C CA . GLU A 1 88 ? -4.869 -0.861 -4.467 1.00 95.44 88 GLU A CA 1
ATOM 691 C C . GLU A 1 88 ? -4.489 -0.312 -3.084 1.00 95.44 88 GLU A C 1
ATOM 693 O O . GLU A 1 88 ? -5.293 0.410 -2.493 1.00 95.44 88 GLU A O 1
ATOM 698 N N . ASP A 1 89 ? -3.259 -0.560 -2.616 1.00 95.62 89 ASP A N 1
ATOM 699 C CA . ASP A 1 89 ? -2.712 0.038 -1.390 1.00 95.62 89 ASP A CA 1
ATOM 700 C C . ASP A 1 89 ? -2.777 1.565 -1.476 1.00 95.62 89 ASP A C 1
ATOM 702 O O . ASP A 1 89 ? -3.362 2.228 -0.617 1.00 95.62 89 ASP A O 1
ATOM 706 N N . ALA A 1 90 ? -2.249 2.120 -2.570 1.00 95.38 90 ALA A N 1
ATOM 707 C CA . ALA A 1 90 ? -2.279 3.556 -2.805 1.00 95.38 90 ALA A CA 1
ATOM 708 C C . ALA A 1 90 ? -3.711 4.103 -2.919 1.00 95.38 90 ALA A C 1
ATOM 710 O O . ALA A 1 90 ? -3.985 5.205 -2.447 1.00 95.38 90 ALA A O 1
ATOM 711 N N . ARG A 1 91 ? -4.646 3.343 -3.506 1.00 94.94 91 ARG A N 1
ATOM 712 C CA . ARG A 1 91 ? -6.052 3.751 -3.657 1.00 94.94 91 ARG A CA 1
ATOM 713 C C . ARG A 1 91 ? -6.756 3.908 -2.320 1.00 94.94 91 ARG A C 1
ATOM 715 O O . ARG A 1 91 ? -7.390 4.939 -2.088 1.00 94.94 91 ARG A O 1
ATOM 722 N N . VAL A 1 92 ? -6.649 2.924 -1.432 1.00 94.19 92 VAL A N 1
ATOM 723 C CA . VAL A 1 92 ? -7.297 3.017 -0.115 1.00 94.19 92 VAL A CA 1
ATOM 724 C C . VAL A 1 92 ? -6.633 4.067 0.772 1.00 94.19 92 VAL A C 1
ATOM 726 O O . VAL A 1 92 ? -7.320 4.773 1.515 1.00 94.19 92 VAL A O 1
ATOM 729 N N . GLU A 1 93 ? -5.316 4.240 0.647 1.00 95.44 93 GLU A N 1
ATOM 730 C CA . GLU A 1 93 ? -4.577 5.310 1.318 1.00 95.44 93 GLU A CA 1
ATOM 731 C C . GLU A 1 93 ? -5.059 6.681 0.834 1.00 95.44 93 GLU A C 1
ATOM 733 O O . GLU A 1 93 ? -5.419 7.527 1.654 1.00 95.44 93 GLU A O 1
ATOM 738 N N . TYR A 1 94 ? -5.174 6.870 -0.482 1.00 94.38 94 TYR A N 1
ATOM 739 C CA . TYR A 1 94 ? -5.701 8.086 -1.098 1.00 94.38 94 TYR A CA 1
ATOM 740 C C . TYR A 1 94 ? -7.096 8.446 -0.596 1.00 94.38 94 TYR A C 1
ATOM 742 O O . TYR A 1 94 ? -7.296 9.536 -0.055 1.00 94.38 94 TYR A O 1
ATOM 750 N N . LEU A 1 95 ? -8.051 7.518 -0.690 1.00 92.25 95 LEU A N 1
ATOM 751 C CA . LEU A 1 95 ? -9.423 7.745 -0.220 1.00 92.25 95 LEU A CA 1
ATOM 752 C C . LEU A 1 95 ? -9.472 8.118 1.264 1.00 92.25 95 LEU A C 1
ATOM 754 O O . LEU A 1 95 ? -10.270 8.961 1.688 1.00 92.25 95 LEU A O 1
ATOM 758 N N . THR A 1 96 ? -8.585 7.524 2.057 1.00 93.25 96 THR A N 1
ATOM 759 C CA . THR A 1 96 ? -8.502 7.801 3.487 1.00 93.25 96 THR A CA 1
ATOM 760 C C . THR A 1 96 ? -7.899 9.177 3.758 1.00 93.25 96 THR A C 1
ATOM 762 O O . THR A 1 96 ? -8.466 9.946 4.540 1.00 93.25 96 THR A O 1
ATOM 765 N N . PHE A 1 97 ? -6.785 9.541 3.116 1.00 92.81 97 PHE A N 1
ATOM 766 C CA . PHE A 1 97 ? -6.153 10.834 3.372 1.00 92.81 97 PHE A CA 1
ATOM 767 C C . PHE A 1 97 ? -6.881 12.011 2.720 1.00 92.81 97 PHE A C 1
ATOM 769 O O . PHE A 1 97 ? -6.723 13.134 3.194 1.00 92.81 97 PHE A O 1
ATOM 776 N N . LEU A 1 98 ? -7.731 11.790 1.710 1.00 91.12 98 LEU A N 1
ATOM 777 C CA . LEU A 1 98 ? -8.670 12.817 1.240 1.00 91.12 98 LEU A CA 1
ATOM 778 C C . LEU A 1 98 ? -9.594 13.288 2.372 1.00 91.12 98 LEU A C 1
ATOM 780 O O . LEU A 1 98 ? -9.918 14.470 2.471 1.00 91.12 98 LEU A O 1
ATOM 784 N N . ARG A 1 99 ? -9.997 12.364 3.252 1.00 91.19 99 ARG A N 1
ATOM 785 C CA . ARG A 1 99 ? -10.839 12.652 4.423 1.00 91.19 99 ARG A CA 1
ATOM 786 C C . ARG A 1 99 ? -10.014 13.099 5.630 1.00 91.19 99 ARG A C 1
ATOM 788 O O . ARG A 1 99 ? -10.476 13.917 6.422 1.00 91.19 99 ARG A O 1
ATOM 795 N N . PHE A 1 100 ? -8.795 12.579 5.765 1.00 92.75 100 PHE A N 1
ATOM 796 C CA . PHE A 1 100 ? -7.919 12.799 6.917 1.00 92.75 100 PHE A CA 1
ATOM 797 C C . PHE A 1 100 ? -6.472 13.096 6.471 1.00 92.75 100 PHE A C 1
ATOM 799 O O . PHE A 1 100 ? -5.597 12.233 6.582 1.00 92.75 100 PHE A O 1
ATOM 806 N N . PRO A 1 101 ? -6.172 14.329 6.015 1.00 91.69 101 PRO A N 1
ATOM 807 C CA . PRO A 1 101 ? -4.917 14.651 5.319 1.00 91.69 101 PRO A CA 1
ATOM 808 C C . PRO A 1 101 ? -3.627 14.331 6.083 1.00 91.69 101 PRO A C 1
ATOM 810 O O . PRO A 1 101 ? -2.605 14.020 5.478 1.00 91.69 101 PRO A O 1
ATOM 813 N N . ARG A 1 102 ? -3.660 14.355 7.423 1.00 93.56 102 ARG A N 1
ATOM 814 C CA . ARG A 1 102 ? -2.487 14.044 8.260 1.00 93.56 102 ARG A CA 1
ATOM 815 C C . ARG A 1 102 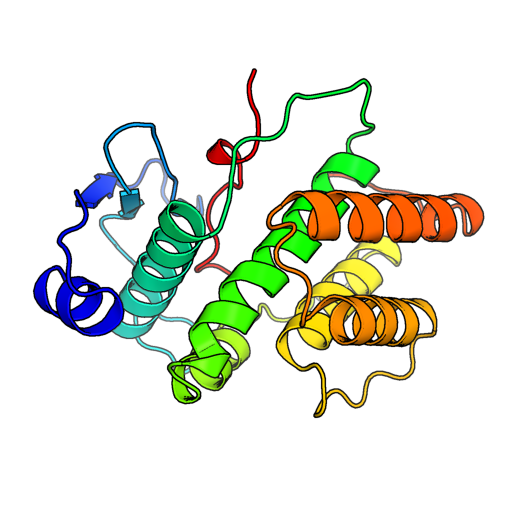? -2.020 12.588 8.157 1.00 93.56 102 ARG A C 1
ATOM 817 O O . ARG A 1 102 ? -0.849 12.328 8.415 1.00 93.56 102 ARG A O 1
ATOM 824 N N . LEU A 1 103 ? -2.892 11.656 7.765 1.00 95.31 103 LEU A N 1
ATOM 825 C CA . LEU A 1 103 ? -2.509 10.251 7.589 1.00 95.31 103 LEU A CA 1
ATOM 826 C C . LEU A 1 103 ? -1.522 10.061 6.441 1.00 95.31 103 LEU A C 1
ATOM 828 O O . LEU A 1 103 ? -0.662 9.191 6.518 1.00 95.31 103 LEU A O 1
ATOM 832 N N . ARG A 1 104 ? -1.581 10.928 5.425 1.00 96.81 104 ARG A N 1
ATOM 833 C CA . ARG A 1 104 ? -0.625 10.911 4.322 1.00 96.81 104 ARG A CA 1
ATOM 834 C C . ARG A 1 104 ? 0.802 11.111 4.811 1.00 96.81 104 ARG A C 1
ATOM 836 O O . ARG A 1 104 ? 1.676 10.338 4.445 1.00 96.81 104 ARG A O 1
ATOM 843 N N . GLN A 1 105 ? 1.025 12.104 5.675 1.00 96.62 105 GLN A N 1
ATOM 844 C CA . GLN A 1 105 ? 2.351 12.351 6.244 1.00 96.62 105 GLN A CA 1
ATOM 845 C C . GLN A 1 105 ? 2.816 11.174 7.103 1.00 96.62 105 GLN A C 1
ATOM 847 O O . GLN A 1 105 ? 3.953 10.744 6.967 1.00 96.62 105 GLN A O 1
ATOM 852 N N . LEU A 1 106 ? 1.927 10.610 7.927 1.00 97.06 106 LEU A N 1
ATOM 853 C CA . LEU A 1 106 ? 2.249 9.439 8.743 1.00 97.06 106 LEU A CA 1
ATOM 854 C C . LEU A 1 106 ? 2.698 8.246 7.881 1.00 97.06 106 LEU A C 1
ATOM 856 O O . LEU A 1 106 ? 3.703 7.607 8.177 1.00 97.06 106 LEU A O 1
ATOM 860 N N . TRP A 1 107 ? 1.993 7.961 6.787 1.00 97.38 107 TRP A N 1
ATOM 861 C CA . TRP A 1 107 ? 2.377 6.892 5.865 1.00 97.38 107 TRP A CA 1
ATOM 862 C C . TRP A 1 107 ? 3.642 7.207 5.064 1.00 97.38 107 TRP A C 1
ATOM 864 O O . TRP A 1 107 ? 4.423 6.295 4.793 1.00 97.38 107 TRP A O 1
ATOM 874 N N . LEU A 1 108 ? 3.882 8.475 4.716 1.00 96.56 108 LEU A N 1
ATOM 875 C CA . LEU A 1 108 ? 5.132 8.906 4.087 1.00 96.56 108 LEU A CA 1
ATOM 876 C C . LEU A 1 108 ? 6.319 8.726 5.043 1.00 96.56 108 LEU A C 1
ATOM 878 O O . LEU A 1 108 ? 7.372 8.267 4.605 1.00 96.56 108 LEU A O 1
ATOM 882 N N . ASP A 1 109 ? 6.157 9.027 6.328 1.00 96.44 109 ASP A N 1
ATOM 883 C CA . ASP A 1 109 ? 7.199 8.830 7.344 1.00 96.44 109 ASP A CA 1
ATOM 884 C C . ASP A 1 109 ? 7.493 7.339 7.591 1.00 96.44 109 ASP A C 1
ATOM 886 O O . ASP A 1 109 ? 8.607 6.964 7.955 1.00 96.44 109 ASP A O 1
ATOM 890 N N . LEU A 1 110 ? 6.504 6.475 7.342 1.00 96.00 110 LEU A N 1
ATOM 891 C CA . LEU A 1 110 ? 6.621 5.018 7.436 1.00 96.00 110 LEU A CA 1
ATOM 892 C C . LEU A 1 110 ? 7.022 4.330 6.126 1.00 96.00 110 LEU A C 1
ATOM 894 O O . LEU A 1 110 ? 7.207 3.108 6.112 1.00 96.00 110 LEU A O 1
ATOM 898 N N . HIS A 1 111 ? 7.165 5.071 5.026 1.00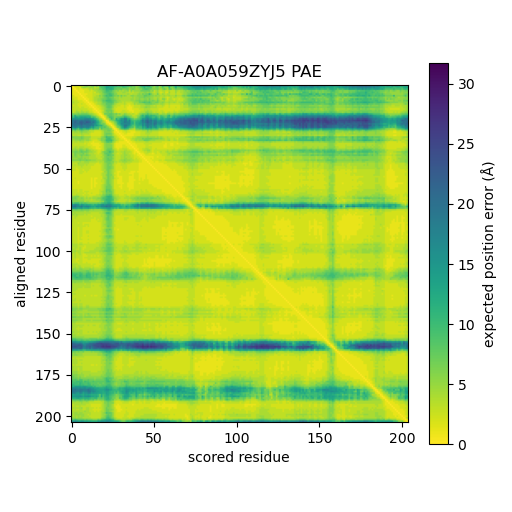 94.69 111 HIS A N 1
ATOM 899 C CA . HIS A 1 111 ? 7.612 4.489 3.766 1.00 94.69 111 HIS A CA 1
ATOM 900 C C . HIS A 1 111 ? 9.035 3.931 3.938 1.00 94.69 111 HIS A C 1
ATOM 902 O O . HIS A 1 111 ? 9.895 4.616 4.498 1.00 94.69 111 HIS A O 1
ATOM 908 N N . PRO A 1 112 ? 9.311 2.700 3.477 1.00 90.62 112 PRO A N 1
ATOM 909 C CA . PRO A 1 112 ? 10.590 2.049 3.722 1.00 90.62 112 PRO A CA 1
ATOM 910 C C . PRO A 1 112 ? 11.731 2.837 3.079 1.00 90.62 112 PRO A C 1
ATOM 912 O O . PRO A 1 112 ? 11.561 3.452 2.022 1.00 90.62 112 PRO A O 1
ATOM 915 N N . SER A 1 113 ? 12.916 2.784 3.685 1.00 87.94 113 SER A N 1
ATOM 916 C CA . SER A 1 113 ? 14.143 3.203 3.009 1.00 87.94 113 SER A CA 1
ATOM 917 C C . SER A 1 113 ? 14.457 2.249 1.857 1.00 87.94 113 SER A C 1
ATOM 919 O O . SER A 1 113 ? 14.136 1.061 1.913 1.00 87.94 113 SER A O 1
ATOM 921 N N . MET A 1 114 ? 15.081 2.766 0.800 1.00 85.81 114 MET A N 1
ATOM 922 C CA . MET A 1 114 ? 15.547 1.920 -0.294 1.00 85.81 114 MET A CA 1
ATOM 923 C C . MET A 1 114 ? 16.679 1.000 0.210 1.00 85.81 114 MET A C 1
ATOM 925 O O . MET A 1 114 ? 17.533 1.470 0.967 1.00 85.81 114 MET A O 1
ATOM 929 N N . PRO A 1 115 ? 16.706 -0.290 -0.177 1.00 80.25 115 PRO A N 1
ATOM 930 C CA . PRO A 1 115 ? 17.841 -1.169 0.103 1.00 80.25 115 PRO A CA 1
ATOM 931 C C . PRO A 1 115 ? 19.156 -0.591 -0.454 1.00 80.25 115 PRO A C 1
ATOM 933 O O . PRO A 1 115 ? 19.099 0.199 -1.394 1.00 80.25 115 PRO A O 1
ATOM 936 N N . PRO A 1 116 ? 20.332 -0.982 0.075 1.00 84.00 116 PRO A N 1
ATOM 937 C CA . PRO A 1 116 ? 21.622 -0.458 -0.385 1.00 84.00 116 PRO A CA 1
ATOM 938 C C . PRO A 1 116 ? 21.939 -0.805 -1.849 1.00 84.00 116 PRO A C 1
ATOM 940 O O . PRO A 1 116 ? 22.461 0.045 -2.560 1.00 84.00 116 PRO A O 1
ATOM 943 N N . ASP A 1 117 ? 21.556 -1.999 -2.315 1.00 85.50 117 ASP A N 1
ATOM 944 C CA . ASP A 1 117 ? 21.799 -2.473 -3.687 1.00 85.50 117 ASP A CA 1
ATOM 945 C C . ASP A 1 117 ? 20.505 -3.027 -4.319 1.00 85.50 117 ASP A C 1
ATOM 947 O O . ASP A 1 117 ? 20.353 -4.237 -4.518 1.00 85.50 117 ASP A O 1
ATOM 951 N N . PRO A 1 118 ? 19.508 -2.168 -4.589 1.00 88.12 118 PRO A N 1
ATOM 952 C CA . PRO A 1 118 ? 18.215 -2.604 -5.088 1.00 88.12 118 PRO A CA 1
ATOM 953 C C . PRO A 1 118 ? 18.317 -3.003 -6.565 1.00 88.12 118 PRO A C 1
ATOM 955 O O . PRO A 1 118 ? 18.987 -2.356 -7.372 1.00 88.12 118 PRO A O 1
ATOM 958 N N . THR A 1 119 ? 17.596 -4.056 -6.956 1.00 90.94 119 THR A N 1
ATOM 959 C CA . THR A 1 119 ? 17.458 -4.390 -8.382 1.00 90.94 119 THR A CA 1
ATOM 960 C C . THR A 1 119 ? 16.689 -3.283 -9.120 1.00 90.94 119 THR A C 1
ATOM 962 O O . THR A 1 119 ? 15.880 -2.590 -8.501 1.00 90.94 119 THR A O 1
ATOM 965 N N . PRO A 1 120 ? 16.833 -3.137 -10.452 1.00 91.44 120 PRO A N 1
ATOM 966 C CA . PRO A 1 120 ? 16.073 -2.135 -11.205 1.00 91.44 120 PRO A CA 1
ATOM 967 C C . PRO A 1 120 ? 14.552 -2.252 -11.027 1.00 91.44 120 PRO A C 1
ATOM 969 O O . PRO A 1 120 ? 13.857 -1.243 -10.927 1.00 91.44 120 PRO A O 1
ATOM 972 N N . PHE A 1 121 ? 14.034 -3.483 -10.943 1.00 91.12 121 PHE A N 1
ATOM 973 C CA . PHE A 1 121 ? 12.620 -3.719 -10.661 1.00 91.12 121 PHE A CA 1
ATOM 974 C C . PHE A 1 121 ? 12.251 -3.244 -9.250 1.00 91.12 121 PHE A C 1
ATOM 976 O O . PHE A 1 121 ? 11.254 -2.548 -9.086 1.00 91.12 121 PHE A O 1
ATOM 983 N N . ALA A 1 122 ? 13.075 -3.554 -8.245 1.00 91.31 122 ALA A N 1
ATOM 984 C CA . ALA A 1 122 ? 12.850 -3.129 -6.866 1.00 91.31 122 ALA A CA 1
ATOM 985 C C . ALA A 1 122 ? 12.839 -1.607 -6.716 1.00 91.31 122 ALA A C 1
ATOM 987 O O . ALA A 1 122 ? 11.941 -1.055 -6.081 1.00 91.31 122 ALA A O 1
ATOM 988 N N . THR A 1 123 ? 13.802 -0.937 -7.351 1.00 93.25 123 THR A N 1
ATOM 989 C CA . THR A 1 123 ? 13.885 0.523 -7.407 1.00 93.25 123 THR A CA 1
ATOM 990 C C . THR A 1 123 ? 12.613 1.104 -8.004 1.00 93.25 123 THR A C 1
ATOM 992 O O . THR A 1 123 ? 12.027 2.013 -7.421 1.00 93.25 123 THR A O 1
ATOM 995 N N . LEU A 1 124 ? 12.133 0.556 -9.124 1.00 94.69 124 LEU A N 1
ATOM 996 C CA . LEU A 1 124 ? 10.900 1.030 -9.746 1.00 94.69 124 LEU A CA 1
ATOM 997 C C . LEU A 1 124 ? 9.673 0.800 -8.852 1.00 94.69 124 LEU A C 1
ATOM 999 O O . LEU A 1 124 ? 8.849 1.698 -8.730 1.00 94.69 124 LEU A O 1
ATOM 1003 N N . MET A 1 125 ? 9.547 -0.361 -8.200 1.00 94.75 125 MET A N 1
ATOM 1004 C CA . MET A 1 125 ? 8.412 -0.639 -7.305 1.00 94.75 125 MET A CA 1
ATOM 1005 C C . MET A 1 125 ? 8.413 0.286 -6.087 1.00 94.75 125 MET A C 1
ATOM 1007 O O . MET A 1 125 ? 7.363 0.790 -5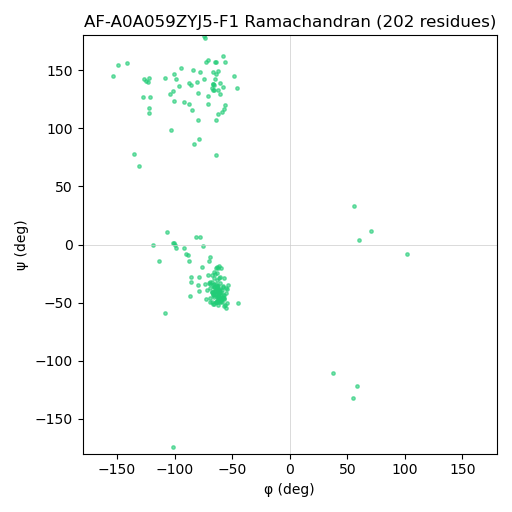.691 1.00 94.75 125 MET A O 1
ATOM 1011 N N . TRP A 1 126 ? 9.594 0.560 -5.528 1.00 94.69 126 TRP A N 1
ATOM 1012 C CA . TRP A 1 126 ? 9.757 1.524 -4.445 1.00 94.69 126 TRP A CA 1
ATOM 1013 C C . TRP A 1 126 ? 9.327 2.929 -4.883 1.00 94.69 126 TRP A C 1
ATOM 1015 O O . TRP A 1 126 ? 8.535 3.568 -4.190 1.00 94.69 126 TRP A O 1
ATOM 1025 N N . ARG A 1 127 ? 9.792 3.383 -6.057 1.00 96.06 127 ARG A N 1
ATOM 1026 C CA . ARG A 1 127 ? 9.438 4.699 -6.614 1.00 96.06 127 ARG A CA 1
ATOM 1027 C C . ARG A 1 127 ? 7.949 4.794 -6.936 1.00 96.06 127 ARG A C 1
ATOM 1029 O O . ARG A 1 127 ? 7.339 5.808 -6.630 1.00 96.06 127 ARG A O 1
ATOM 1036 N N . LEU A 1 128 ? 7.343 3.735 -7.476 1.00 96.62 128 LEU A N 1
ATOM 1037 C CA . LEU A 1 128 ? 5.899 3.668 -7.724 1.00 96.62 128 LEU A CA 1
ATOM 1038 C C . LEU A 1 128 ? 5.097 3.756 -6.424 1.00 96.62 128 LEU A C 1
ATOM 1040 O O . LEU A 1 128 ? 4.185 4.571 -6.339 1.00 96.62 128 LEU A O 1
ATOM 1044 N N . SER A 1 129 ? 5.448 2.961 -5.408 1.00 96.12 129 SER A N 1
ATOM 1045 C CA . SER A 1 129 ? 4.792 3.003 -4.094 1.00 96.12 129 SER A CA 1
ATOM 1046 C C . SER A 1 129 ? 4.864 4.402 -3.481 1.00 96.12 129 SER A C 1
ATOM 1048 O O . SER A 1 129 ? 3.856 4.929 -3.008 1.00 96.12 129 SER A O 1
ATOM 1050 N N . ARG A 1 130 ? 6.049 5.025 -3.526 1.00 96.44 130 ARG A N 1
ATOM 1051 C CA . ARG A 1 130 ? 6.272 6.369 -2.992 1.00 96.44 130 ARG A CA 1
ATOM 1052 C C . ARG A 1 130 ? 5.510 7.422 -3.792 1.00 96.44 130 ARG A C 1
ATOM 1054 O O . ARG A 1 130 ? 4.766 8.200 -3.206 1.00 96.44 130 ARG A O 1
ATOM 1061 N N . GLY A 1 131 ? 5.656 7.412 -5.113 1.00 97.00 131 GLY A N 1
ATOM 1062 C CA . GLY A 1 131 ? 5.036 8.368 -6.025 1.00 97.00 131 GLY A CA 1
ATOM 1063 C C . GLY A 1 131 ? 3.511 8.321 -5.982 1.00 97.00 131 GLY A C 1
ATOM 1064 O O . GLY A 1 131 ? 2.874 9.366 -5.965 1.00 97.00 131 GLY A O 1
ATOM 1065 N N . LEU A 1 132 ? 2.908 7.135 -5.868 1.00 96.25 132 LEU A N 1
ATOM 1066 C CA . LEU A 1 132 ? 1.455 6.994 -5.722 1.00 96.25 132 LEU A CA 1
ATOM 1067 C C . LEU A 1 132 ? 0.934 7.445 -4.348 1.00 96.25 132 LEU A C 1
ATOM 1069 O O . LEU A 1 132 ? -0.211 7.873 -4.249 1.00 96.25 132 LEU A O 1
ATOM 1073 N N . LEU A 1 133 ? 1.754 7.396 -3.296 1.00 95.94 133 LEU A N 1
ATOM 1074 C CA . LEU A 1 133 ? 1.422 8.000 -2.001 1.00 95.94 133 LEU A CA 1
ATOM 1075 C C . LEU A 1 133 ? 1.646 9.529 -2.009 1.00 95.94 133 LEU A C 1
ATOM 1077 O O . LEU A 1 133 ? 0.990 10.271 -1.272 1.00 95.94 133 LEU A O 1
ATOM 1081 N N . GLU A 1 134 ? 2.571 10.018 -2.838 1.00 96.06 134 GLU A N 1
ATOM 1082 C CA . GLU A 1 134 ? 2.909 11.435 -3.007 1.00 96.06 134 GLU A CA 1
ATOM 1083 C C . GLU A 1 134 ? 2.026 12.195 -4.016 1.00 96.06 134 GLU A C 1
ATOM 1085 O O . GLU A 1 134 ? 1.852 13.403 -3.870 1.00 96.06 134 GLU A O 1
ATOM 1090 N N . LEU A 1 135 ? 1.460 11.541 -5.027 1.00 94.19 135 LEU A N 1
ATOM 1091 C CA . LEU A 1 135 ? 0.598 12.140 -6.053 1.00 94.19 135 LEU A CA 1
ATOM 1092 C C . LEU A 1 135 ? 1.041 13.552 -6.486 1.00 94.19 135 LEU A C 1
ATOM 1094 O O . LEU A 1 135 ? 2.094 13.709 -7.098 1.00 94.19 135 LEU A O 1
ATOM 1098 N N . GLU A 1 136 ? 0.270 14.587 -6.134 1.00 91.88 136 GLU A N 1
ATOM 1099 C CA . GLU A 1 136 ? 0.450 15.975 -6.581 1.00 91.88 136 GLU A CA 1
ATOM 1100 C C . GLU A 1 136 ? 1.764 16.615 -6.124 1.00 91.88 136 GLU A C 1
ATOM 1102 O O . GLU A 1 136 ? 2.213 17.578 -6.741 1.00 91.88 136 GLU A O 1
ATOM 1107 N N . ILE A 1 137 ? 2.359 16.129 -5.031 1.00 94.75 137 ILE A N 1
ATOM 1108 C CA . ILE A 1 137 ? 3.630 16.662 -4.514 1.00 94.75 137 ILE A CA 1
ATOM 1109 C C . ILE A 1 137 ? 4.826 15.805 -4.930 1.00 94.75 137 ILE A C 1
ATOM 1111 O O . ILE A 1 137 ? 5.946 16.114 -4.525 1.00 94.75 137 ILE A O 1
ATOM 1115 N N . SER A 1 138 ? 4.604 14.719 -5.679 1.00 96.62 138 SER A N 1
ATOM 1116 C CA . SER A 1 138 ? 5.703 13.869 -6.121 1.00 96.62 138 SER A CA 1
ATOM 1117 C C . SER A 1 138 ? 6.600 14.633 -7.087 1.00 96.62 138 SER A C 1
ATOM 1119 O O . SER A 1 138 ? 6.131 15.289 -8.018 1.00 96.62 138 SER A O 1
ATOM 1121 N N . THR A 1 139 ? 7.907 14.543 -6.863 1.00 96.56 139 THR A N 1
ATOM 1122 C CA . THR A 1 139 ? 8.937 15.150 -7.717 1.00 96.56 139 THR A CA 1
ATOM 1123 C C . THR A 1 139 ? 9.686 14.110 -8.548 1.00 96.56 139 THR A C 1
ATOM 1125 O O . THR A 1 139 ? 10.707 14.426 -9.157 1.00 96.56 139 THR A O 1
ATOM 1128 N N . ASP A 1 140 ? 9.193 12.870 -8.566 1.00 97.00 140 ASP A N 1
ATOM 1129 C CA . ASP A 1 140 ? 9.809 11.760 -9.281 1.00 97.00 140 ASP A CA 1
ATOM 1130 C C . ASP A 1 140 ? 9.755 11.974 -10.809 1.00 97.00 140 ASP A C 1
ATOM 1132 O O . ASP A 1 140 ? 8.728 12.351 -11.383 1.00 97.00 140 ASP A O 1
ATOM 1136 N N . ASP A 1 141 ? 10.885 11.752 -11.480 1.00 96.31 141 ASP A N 1
ATOM 1137 C CA . ASP A 1 141 ? 11.063 11.996 -12.912 1.00 96.31 141 ASP A CA 1
ATOM 1138 C C . ASP A 1 141 ? 10.926 10.739 -13.788 1.00 96.31 141 ASP A C 1
ATOM 1140 O O . ASP A 1 141 ? 10.949 10.839 -15.024 1.00 96.31 141 ASP A O 1
ATOM 1144 N N . ASP A 1 142 ? 10.726 9.561 -13.195 1.00 97.50 142 ASP A N 1
ATOM 1145 C CA . ASP A 1 142 ? 10.573 8.320 -13.943 1.00 97.50 142 ASP A CA 1
ATOM 1146 C C . ASP A 1 142 ? 9.292 8.355 -14.777 1.00 97.50 142 ASP A C 1
ATOM 1148 O O . ASP A 1 142 ? 8.228 8.818 -14.354 1.00 97.50 142 ASP A O 1
ATOM 1152 N N . PHE A 1 143 ? 9.399 7.890 -16.018 1.00 96.38 143 PHE A N 1
ATOM 1153 C CA . PHE A 1 143 ? 8.278 7.900 -16.948 1.00 96.38 143 PHE A CA 1
ATOM 1154 C C . PHE A 1 143 ? 7.108 7.038 -16.452 1.00 96.38 143 PHE A C 1
ATOM 1156 O O . PHE A 1 143 ? 5.957 7.466 -16.549 1.00 96.38 143 PHE A O 1
ATOM 1163 N N . LEU A 1 144 ? 7.380 5.848 -15.909 1.00 97.12 144 LEU A N 1
ATOM 1164 C CA . LEU A 1 144 ? 6.335 4.953 -15.421 1.00 97.12 144 LEU A CA 1
ATOM 1165 C C . LEU A 1 144 ? 5.730 5.441 -14.111 1.00 97.12 144 LEU A C 1
ATOM 1167 O O . LEU A 1 144 ? 4.525 5.283 -13.930 1.00 97.12 144 LEU A O 1
ATOM 1171 N N . VAL A 1 145 ? 6.514 6.074 -13.236 1.00 97.94 145 VAL A N 1
ATOM 1172 C CA . VAL A 1 145 ? 5.980 6.688 -12.008 1.00 97.94 145 VAL A CA 1
ATOM 1173 C C . VAL A 1 145 ? 5.026 7.826 -12.354 1.00 97.94 145 VAL A C 1
ATOM 1175 O O . VAL A 1 145 ? 3.879 7.823 -11.907 1.00 97.94 145 VAL A O 1
ATOM 1178 N N . ARG A 1 146 ? 5.435 8.743 -13.239 1.00 98.00 146 ARG A N 1
ATOM 1179 C CA . ARG A 1 146 ? 4.564 9.832 -13.711 1.00 98.00 146 ARG A CA 1
ATOM 1180 C C . ARG A 1 146 ? 3.324 9.314 -14.436 1.00 98.00 146 ARG A C 1
ATOM 1182 O O . ARG A 1 146 ? 2.234 9.834 -14.217 1.00 98.00 146 ARG A O 1
ATOM 1189 N N . LYS A 1 147 ? 3.463 8.263 -15.251 1.00 97.12 147 LYS A N 1
ATOM 1190 C CA . LYS A 1 147 ? 2.325 7.594 -15.900 1.00 97.12 147 LYS A CA 1
ATOM 1191 C C . LYS A 1 147 ? 1.368 6.985 -14.874 1.00 97.12 147 LYS A C 1
ATOM 1193 O O . LYS A 1 147 ? 0.162 7.137 -15.026 1.00 97.12 147 LYS A O 1
ATOM 1198 N N . ALA A 1 148 ? 1.881 6.308 -13.847 1.00 96.88 148 ALA A N 1
ATOM 1199 C CA . ALA A 1 148 ? 1.064 5.716 -12.793 1.00 96.88 148 ALA A CA 1
ATOM 1200 C C . ALA A 1 148 ? 0.274 6.787 -12.031 1.00 96.88 148 ALA A C 1
ATOM 1202 O O . ALA A 1 148 ? -0.931 6.630 -11.861 1.00 96.88 148 ALA A O 1
ATOM 1203 N N . ILE A 1 149 ? 0.927 7.890 -11.648 1.00 96.88 149 ILE A N 1
ATOM 1204 C CA . ILE A 1 149 ? 0.276 9.034 -10.991 1.00 96.88 149 ILE A CA 1
ATOM 1205 C C . ILE A 1 149 ? -0.809 9.631 -11.894 1.0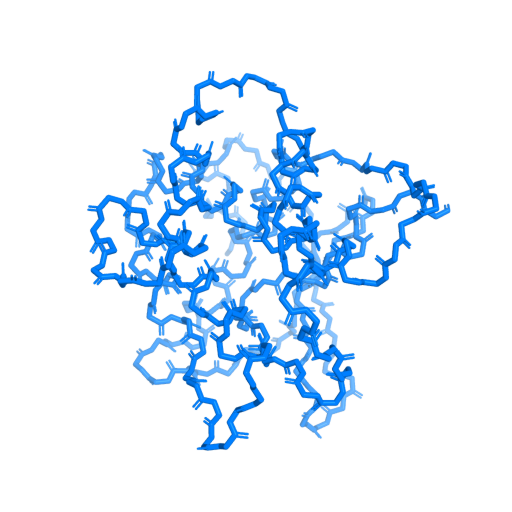0 96.88 149 ILE A C 1
ATOM 1207 O O . ILE A 1 149 ? -1.930 9.822 -11.434 1.00 96.88 149 ILE A O 1
ATOM 1211 N N . ALA A 1 150 ? -0.517 9.862 -13.179 1.00 95.56 150 ALA A N 1
ATOM 1212 C CA . ALA A 1 150 ? -1.490 10.406 -14.126 1.00 95.56 150 ALA A CA 1
ATOM 1213 C C . ALA A 1 150 ? -2.716 9.491 -14.283 1.00 95.56 150 ALA A C 1
ATOM 1215 O O . ALA A 1 150 ? -3.843 9.945 -14.109 1.00 95.56 150 ALA A O 1
ATOM 1216 N N . LEU A 1 151 ? -2.501 8.187 -14.511 1.00 94.44 151 LEU A N 1
ATOM 1217 C CA . LEU A 1 151 ? -3.584 7.199 -14.571 1.00 94.44 151 LEU A CA 1
ATOM 1218 C C . LEU A 1 151 ? -4.409 7.205 -13.282 1.00 94.44 151 LEU A C 1
ATOM 1220 O O . LEU A 1 151 ? -5.634 7.166 -13.324 1.00 94.44 151 LEU A O 1
ATOM 1224 N N . PHE A 1 152 ? -3.755 7.266 -12.127 1.00 92.62 152 PHE A N 1
ATOM 1225 C CA . PHE A 1 152 ? -4.438 7.272 -10.843 1.00 92.62 152 PHE A CA 1
ATOM 1226 C C . PHE A 1 152 ? -5.287 8.536 -10.649 1.00 92.62 152 PHE A C 1
ATOM 1228 O O . PHE A 1 152 ? -6.440 8.442 -10.237 1.00 92.62 152 PHE A O 1
ATOM 1235 N N . GLN A 1 153 ? -4.762 9.712 -11.001 1.00 91.19 153 GLN A N 1
ATOM 1236 C CA . GLN A 1 153 ? -5.479 10.986 -10.906 1.00 91.19 153 GLN A CA 1
ATOM 1237 C C . GLN A 1 153 ? -6.660 11.061 -11.879 1.00 91.19 153 GLN A C 1
ATOM 1239 O O . GLN A 1 153 ? -7.742 11.493 -11.482 1.00 91.19 153 GLN A O 1
ATOM 1244 N N . GLU A 1 154 ? -6.498 10.578 -13.112 1.00 89.62 154 GLU A N 1
ATOM 1245 C CA . GLU A 1 154 ? -7.574 10.512 -14.113 1.00 89.62 154 GLU A CA 1
ATOM 1246 C C . GLU A 1 154 ? -8.755 9.647 -13.648 1.00 89.62 154 GLU A C 1
ATOM 1248 O O . GLU A 1 154 ? -9.903 9.962 -13.950 1.00 89.62 154 GLU A O 1
ATOM 1253 N N . ASN A 1 155 ? -8.482 8.590 -12.875 1.00 82.88 155 ASN A N 1
ATOM 1254 C CA . ASN A 1 155 ? -9.489 7.637 -12.400 1.00 82.88 155 ASN A CA 1
ATOM 1255 C C . ASN A 1 155 ? -9.907 7.872 -10.931 1.00 82.88 155 ASN A C 1
ATOM 1257 O O . ASN A 1 155 ? -10.747 7.149 -10.401 1.00 82.88 155 ASN A O 1
ATOM 1261 N N . SER A 1 156 ? -9.352 8.890 -10.261 1.00 68.31 156 SER A N 1
ATOM 1262 C CA . SER A 1 156 ? -9.587 9.173 -8.833 1.00 68.31 156 SER A CA 1
ATOM 1263 C C . SER A 1 156 ? -11.039 9.552 -8.497 1.00 68.31 156 SER A C 1
ATOM 1265 O O . SER A 1 156 ? -11.467 9.413 -7.350 1.00 68.31 156 SER A O 1
ATOM 1267 N N . CYS A 1 157 ? -11.805 9.989 -9.501 1.00 56.34 157 CYS A N 1
ATOM 1268 C CA . CYS A 1 157 ? -13.220 10.346 -9.391 1.00 56.34 157 CYS A CA 1
ATOM 1269 C C . CYS A 1 157 ? -14.181 9.172 -9.655 1.00 56.34 157 CYS A C 1
ATOM 1271 O O . CYS A 1 157 ? -15.390 9.334 -9.472 1.00 56.34 157 CYS A O 1
ATOM 1273 N N . GLU A 1 158 ? -13.689 8.016 -10.115 1.00 57.22 158 GLU A N 1
ATOM 1274 C CA . GLU A 1 158 ? -14.552 6.899 -10.498 1.00 57.22 158 GLU A CA 1
ATOM 1275 C C . GLU A 1 158 ? -14.921 6.006 -9.309 1.00 57.22 158 GLU A C 1
ATOM 1277 O O . GLU A 1 158 ? -14.116 5.648 -8.449 1.00 57.22 158 GLU A O 1
ATOM 1282 N N . THR A 1 159 ? -16.197 5.628 -9.278 1.00 52.06 159 THR A N 1
ATOM 1283 C CA . THR A 1 159 ? -16.850 4.822 -8.236 1.00 52.06 159 THR A CA 1
ATOM 1284 C C . THR A 1 159 ? -16.531 3.323 -8.351 1.00 52.06 159 THR A C 1
ATOM 1286 O O . THR A 1 159 ? -17.076 2.519 -7.595 1.00 52.06 159 THR A O 1
ATOM 1289 N N . ASP A 1 160 ? -15.633 2.940 -9.263 1.00 60.94 160 ASP A N 1
ATOM 1290 C CA . ASP A 1 160 ? -15.389 1.558 -9.700 1.00 60.94 160 ASP A CA 1
ATOM 1291 C C . ASP A 1 160 ? -14.483 0.740 -8.755 1.00 60.94 160 ASP A C 1
ATOM 1293 O O . ASP A 1 160 ? -14.145 -0.419 -9.023 1.00 60.94 160 ASP A O 1
ATOM 1297 N N . GLY A 1 161 ? -14.130 1.309 -7.597 1.00 79.44 161 GLY A N 1
ATOM 1298 C CA . GLY A 1 161 ? -13.482 0.598 -6.495 1.00 79.44 161 GLY A CA 1
ATOM 1299 C C . GLY A 1 161 ? -12.196 -0.118 -6.920 1.00 79.44 161 GLY A C 1
ATOM 1300 O O . GLY A 1 161 ? -11.339 0.440 -7.600 1.00 79.44 161 GLY A O 1
ATOM 1301 N N . VAL A 1 162 ? -12.061 -1.384 -6.528 1.00 86.94 162 VAL A N 1
ATOM 1302 C CA . VAL A 1 162 ? -10.881 -2.222 -6.810 1.00 86.94 162 VAL A CA 1
ATOM 1303 C C . VAL A 1 162 ? -10.636 -2.480 -8.312 1.00 86.94 162 VAL A C 1
ATOM 1305 O O . VAL A 1 162 ? -9.531 -2.852 -8.715 1.00 86.94 162 VAL A O 1
ATOM 1308 N N . ALA A 1 163 ? -11.647 -2.300 -9.173 1.00 89.44 163 ALA A N 1
ATOM 1309 C CA . ALA A 1 163 ? -11.509 -2.545 -10.610 1.00 89.44 163 ALA A CA 1
ATOM 1310 C C . ALA A 1 163 ? -10.540 -1.551 -11.268 1.00 89.44 163 ALA A C 1
ATOM 1312 O O . ALA A 1 163 ? -9.768 -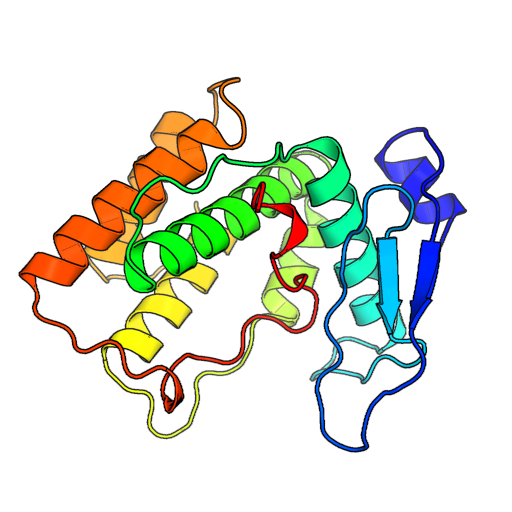1.948 -12.144 1.00 89.44 163 ALA A O 1
ATOM 1313 N N . VAL A 1 164 ? -10.514 -0.305 -10.785 1.00 90.31 164 VAL A N 1
ATOM 1314 C CA . VAL A 1 164 ? -9.560 0.727 -11.218 1.00 90.31 164 VAL A CA 1
ATOM 1315 C C . VAL A 1 164 ? -8.130 0.299 -10.898 1.00 90.31 164 VAL A C 1
ATOM 1317 O O . VAL A 1 164 ? -7.270 0.299 -11.780 1.00 90.31 164 VAL A O 1
ATOM 1320 N N . SER A 1 165 ? -7.877 -0.164 -9.671 1.00 93.38 165 SER A N 1
ATOM 1321 C CA . SER A 1 165 ? -6.554 -0.658 -9.269 1.00 93.38 165 SER A CA 1
ATOM 1322 C C . SER A 1 165 ? -6.106 -1.840 -10.114 1.00 93.38 165 SER A C 1
ATOM 1324 O O . SER A 1 165 ? -4.942 -1.932 -10.511 1.00 93.38 165 SER A O 1
ATOM 1326 N N . ARG A 1 166 ? -7.051 -2.722 -10.463 1.00 93.75 166 ARG A N 1
ATOM 1327 C CA . ARG A 1 166 ? -6.798 -3.834 -11.377 1.00 93.75 166 ARG A CA 1
ATOM 1328 C C . ARG A 1 166 ? -6.382 -3.348 -12.765 1.00 93.75 166 ARG A C 1
ATOM 1330 O O . ARG A 1 166 ? -5.414 -3.866 -13.315 1.00 93.75 166 ARG A O 1
ATOM 1337 N N . GLU A 1 167 ? -7.103 -2.393 -13.336 1.00 93.56 167 GLU A N 1
ATOM 1338 C CA . GLU A 1 167 ? -6.817 -1.861 -14.671 1.00 93.56 167 GLU A CA 1
ATOM 1339 C C . GLU A 1 167 ? -5.459 -1.152 -14.722 1.00 93.56 167 GLU A C 1
ATOM 1341 O O . GLU A 1 167 ? -4.620 -1.474 -15.568 1.00 93.56 167 GLU A O 1
ATOM 1346 N N . ILE A 1 168 ? -5.199 -0.245 -13.777 1.00 94.88 168 ILE A N 1
ATOM 1347 C CA . ILE A 1 168 ? -3.925 0.478 -13.687 1.00 94.88 168 ILE A CA 1
ATOM 1348 C C . ILE A 1 168 ? -2.771 -0.510 -13.473 1.00 94.88 168 ILE A C 1
ATOM 1350 O O . ILE A 1 168 ? -1.786 -0.468 -14.213 1.00 94.88 168 ILE A O 1
ATOM 1354 N N . GLY A 1 169 ? -2.905 -1.449 -12.529 1.00 95.50 169 GLY A N 1
ATOM 1355 C CA . GLY A 1 169 ? -1.880 -2.458 -12.251 1.00 95.50 169 GLY A CA 1
ATOM 1356 C C . GLY A 1 169 ? -1.547 -3.323 -13.471 1.00 95.50 169 GLY A C 1
ATOM 1357 O O . GLY A 1 169 ? -0.375 -3.595 -13.739 1.00 95.50 169 GLY A O 1
ATOM 1358 N N . LEU A 1 170 ? -2.550 -3.704 -14.271 1.00 95.75 170 LEU A N 1
ATOM 1359 C CA . LEU A 1 170 ? -2.340 -4.462 -15.510 1.00 95.75 170 LEU A CA 1
ATOM 1360 C C . LEU A 1 170 ? -1.625 -3.645 -16.593 1.00 95.75 170 LEU A C 1
ATOM 1362 O O . LEU A 1 170 ? -0.729 -4.183 -17.250 1.00 95.75 170 LEU A O 1
ATOM 1366 N N . ARG A 1 171 ? -1.973 -2.363 -16.761 1.00 96.44 171 ARG A N 1
ATOM 1367 C CA . ARG A 1 171 ? -1.284 -1.462 -17.703 1.00 96.44 171 ARG A CA 1
ATOM 1368 C C . ARG A 1 171 ? 0.187 -1.289 -17.327 1.00 96.44 171 ARG A C 1
ATOM 1370 O O . ARG A 1 171 ? 1.056 -1.479 -18.176 1.00 96.44 171 ARG A O 1
ATOM 1377 N N . LEU A 1 172 ? 0.471 -1.035 -16.049 1.00 96.62 172 LEU A N 1
ATOM 1378 C CA . LEU A 1 172 ? 1.845 -0.931 -15.548 1.00 96.62 172 LEU A CA 1
ATOM 1379 C C . LEU A 1 172 ? 2.612 -2.246 -15.737 1.00 96.62 172 LEU A C 1
ATOM 1381 O O . LEU A 1 172 ? 3.761 -2.241 -16.176 1.00 96.62 172 LEU A O 1
ATOM 1385 N N . ALA A 1 173 ? 1.973 -3.391 -15.475 1.00 95.31 173 ALA A N 1
ATOM 1386 C CA . ALA A 1 173 ? 2.598 -4.701 -15.654 1.00 95.31 173 ALA A CA 1
ATOM 1387 C C . ALA A 1 173 ? 2.970 -4.975 -17.117 1.00 95.31 173 ALA A C 1
ATOM 1389 O O . ALA A 1 173 ? 4.002 -5.601 -17.382 1.00 95.31 173 ALA A O 1
ATOM 1390 N N . GLN A 1 174 ? 2.142 -4.510 -18.055 1.00 95.94 174 GLN A N 1
ATOM 1391 C CA . GLN A 1 174 ? 2.416 -4.588 -19.484 1.00 95.94 174 GLN A CA 1
ATOM 1392 C C . GLN A 1 174 ? 3.629 -3.731 -19.863 1.00 95.94 174 GLN A C 1
ATOM 1394 O O . GLN A 1 174 ? 4.551 -4.258 -20.487 1.00 95.94 174 GLN A O 1
ATOM 1399 N N . ASP A 1 175 ? 3.666 -2.459 -19.456 1.00 95.81 175 ASP A N 1
ATOM 1400 C CA . ASP A 1 175 ? 4.780 -1.555 -19.777 1.00 95.81 175 ASP A CA 1
ATOM 1401 C C . ASP A 1 175 ? 6.109 -2.072 -19.201 1.00 95.81 175 ASP A C 1
ATOM 1403 O O . ASP A 1 175 ? 7.116 -2.175 -19.903 1.00 95.81 175 ASP A O 1
ATOM 1407 N N . ILE A 1 176 ? 6.103 -2.503 -17.936 1.00 94.44 176 ILE A N 1
ATOM 1408 C CA . ILE A 1 176 ? 7.282 -3.084 -17.276 1.00 94.44 176 ILE A CA 1
ATOM 1409 C C . ILE A 1 176 ? 7.712 -4.385 -17.966 1.00 94.44 176 ILE A C 1
ATOM 1411 O O . ILE A 1 176 ? 8.905 -4.674 -18.099 1.00 94.44 176 ILE A O 1
ATOM 1415 N N . GLY A 1 177 ? 6.749 -5.176 -18.446 1.00 92.06 177 GLY A N 1
ATOM 1416 C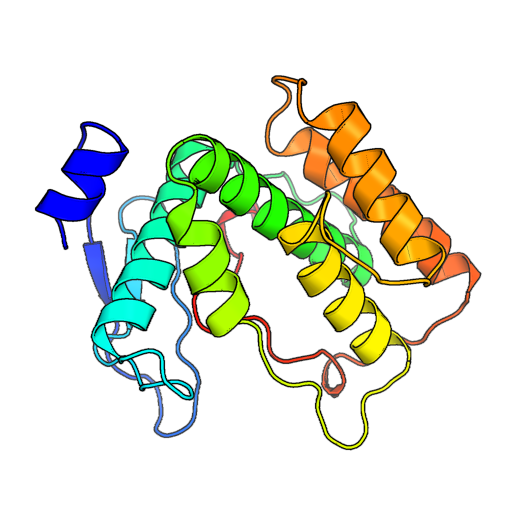 CA . GLY A 1 177 ? 7.017 -6.365 -19.250 1.00 92.06 177 GLY A CA 1
ATOM 1417 C C . GLY A 1 177 ? 7.742 -6.046 -20.560 1.00 92.06 177 GLY A C 1
ATOM 1418 O O . GLY A 1 177 ? 8.664 -6.773 -20.934 1.00 92.06 177 GLY A O 1
ATOM 1419 N N . GLN A 1 178 ? 7.387 -4.943 -21.223 1.00 93.19 178 GLN A N 1
ATOM 1420 C CA . GLN A 1 178 ? 8.046 -4.484 -22.452 1.00 93.19 178 GLN A CA 1
ATOM 1421 C C . GLN A 1 178 ? 9.485 -4.018 -22.206 1.00 93.19 178 GLN A C 1
ATOM 1423 O O . GLN A 1 178 ? 10.349 -4.249 -23.051 1.00 93.19 178 GLN A O 1
ATOM 1428 N N . MET A 1 179 ? 9.766 -3.454 -21.029 1.00 92.81 179 MET A N 1
ATOM 1429 C CA . MET A 1 179 ? 11.128 -3.107 -20.602 1.00 92.81 179 MET A CA 1
ATOM 1430 C C . MET A 1 179 ? 12.008 -4.333 -20.315 1.00 92.81 179 MET A C 1
ATOM 1432 O O . MET A 1 179 ? 13.216 -4.190 -20.146 1.00 92.81 179 MET A O 1
ATOM 1436 N N . ARG A 1 180 ? 11.420 -5.540 -20.253 1.00 88.94 180 ARG A N 1
ATOM 1437 C CA . ARG A 1 180 ? 12.101 -6.804 -19.920 1.00 88.94 180 ARG A CA 1
ATOM 1438 C C . ARG A 1 180 ? 12.827 -6.766 -18.571 1.00 88.94 180 ARG A C 1
ATOM 1440 O O . ARG A 1 180 ? 13.852 -7.423 -18.402 1.00 88.94 180 ARG A O 1
ATOM 1447 N N . LEU A 1 181 ? 12.282 -6.030 -17.600 1.00 87.88 181 LEU A N 1
ATOM 1448 C CA . LEU A 1 181 ? 12.830 -5.999 -16.246 1.00 87.88 181 LEU A CA 1
ATOM 1449 C C . LEU A 1 181 ? 12.568 -7.344 -15.539 1.00 87.88 181 LEU A C 1
ATOM 1451 O O . LEU A 1 181 ? 11.402 -7.752 -15.410 1.00 87.88 181 LEU A O 1
ATOM 1455 N N . PRO A 1 182 ? 13.617 -8.058 -15.090 1.00 86.00 182 PRO A N 1
ATOM 1456 C CA . PRO A 1 182 ? 13.441 -9.293 -14.341 1.00 86.00 182 PRO A CA 1
ATOM 1457 C C . PRO A 1 182 ? 12.808 -8.983 -12.984 1.00 86.00 182 PRO A C 1
ATOM 1459 O O . PRO A 1 182 ? 13.210 -8.045 -12.299 1.00 86.00 182 PRO A O 1
ATOM 1462 N N . MET A 1 183 ? 11.803 -9.774 -12.610 1.00 85.00 183 MET A N 1
ATOM 1463 C CA . MET A 1 183 ? 11.209 -9.728 -11.279 1.00 85.00 183 MET A CA 1
ATOM 1464 C C . MET A 1 183 ? 11.751 -10.921 -10.501 1.00 85.00 183 MET A C 1
ATOM 1466 O O . MET A 1 183 ? 11.284 -12.040 -10.695 1.00 85.00 183 MET A O 1
ATOM 1470 N N . ASN A 1 184 ? 12.763 -10.674 -9.675 1.00 77.25 184 ASN A N 1
ATOM 1471 C CA . ASN A 1 184 ? 13.284 -11.669 -8.747 1.00 77.25 184 ASN A CA 1
ATOM 1472 C C . ASN A 1 184 ? 12.540 -11.486 -7.424 1.00 77.25 184 ASN A C 1
ATOM 1474 O O . ASN A 1 184 ? 12.566 -10.385 -6.876 1.00 77.25 184 ASN A O 1
ATOM 1478 N N . GLU A 1 185 ? 11.877 -12.532 -6.928 1.00 69.69 185 GLU A N 1
ATOM 1479 C CA . GLU A 1 185 ? 11.099 -12.467 -5.680 1.00 69.69 185 GLU A CA 1
ATOM 1480 C C . GLU A 1 185 ? 11.984 -12.079 -4.486 1.00 69.69 185 GLU A C 1
ATOM 1482 O O . GLU A 1 185 ? 11.621 -11.179 -3.733 1.00 69.69 185 GLU A O 1
ATOM 1487 N N . ASP A 1 186 ? 13.203 -12.628 -4.415 1.00 65.56 186 ASP A N 1
ATOM 1488 C CA . ASP A 1 186 ? 14.230 -12.272 -3.418 1.00 65.56 186 ASP A CA 1
ATOM 1489 C C . ASP A 1 186 ? 14.669 -10.799 -3.486 1.00 65.56 186 ASP A C 1
ATOM 1491 O O . ASP A 1 186 ? 15.281 -10.271 -2.561 1.00 65.56 186 ASP A O 1
ATOM 1495 N N . GLY A 1 187 ? 14.393 -10.138 -4.611 1.00 65.25 187 GLY A N 1
ATOM 1496 C CA . GLY A 1 187 ? 14.745 -8.749 -4.864 1.00 65.25 187 GLY A CA 1
ATOM 1497 C C . GLY A 1 187 ? 13.590 -7.773 -4.678 1.00 65.25 187 GLY A C 1
ATOM 1498 O O . GLY A 1 187 ? 13.797 -6.592 -4.940 1.00 65.25 187 GLY A O 1
ATOM 1499 N N . LEU A 1 188 ? 12.386 -8.209 -4.292 1.00 69.94 188 LEU A N 1
ATOM 1500 C CA . LEU A 1 188 ? 11.277 -7.283 -4.047 1.00 69.94 188 LEU A CA 1
ATOM 1501 C C . LEU A 1 188 ? 11.574 -6.407 -2.820 1.00 69.94 188 LEU A C 1
ATOM 1503 O O . LEU A 1 188 ? 12.058 -6.913 -1.807 1.00 69.94 188 LEU A O 1
ATOM 1507 N N . PRO A 1 189 ? 11.280 -5.094 -2.870 1.00 69.12 189 PRO A N 1
ATOM 1508 C CA . PRO A 1 189 ? 11.466 -4.244 -1.709 1.00 69.12 189 PRO A CA 1
ATOM 1509 C C . PRO A 1 189 ? 10.504 -4.689 -0.607 1.00 69.12 189 PRO A C 1
ATOM 1511 O O . PRO A 1 189 ? 9.343 -5.021 -0.872 1.00 69.12 189 PRO A O 1
ATOM 1514 N N . THR A 1 190 ? 10.964 -4.647 0.643 1.00 72.69 190 THR A N 1
ATOM 1515 C CA . THR A 1 190 ? 10.069 -4.783 1.792 1.00 72.69 190 THR A CA 1
ATOM 1516 C C . THR A 1 190 ? 9.008 -3.692 1.687 1.00 72.69 190 THR A C 1
ATOM 1518 O O . THR A 1 190 ? 9.340 -2.508 1.702 1.00 72.69 190 THR A O 1
ATOM 1521 N N . GLY A 1 191 ? 7.740 -4.084 1.528 1.00 82.00 191 GLY A N 1
ATOM 1522 C CA . GLY A 1 191 ? 6.616 -3.147 1.538 1.00 82.00 191 GLY A CA 1
ATOM 1523 C C . GLY A 1 191 ? 6.564 -2.348 2.843 1.00 82.00 191 GLY A C 1
ATOM 1524 O O . GLY A 1 191 ? 7.176 -2.736 3.840 1.00 82.00 191 GLY A O 1
ATOM 1525 N N . ALA A 1 192 ? 5.840 -1.228 2.845 1.00 90.94 192 ALA A N 1
ATOM 1526 C CA . ALA A 1 192 ? 5.710 -0.409 4.045 1.00 90.94 192 ALA A CA 1
ATOM 1527 C C . ALA A 1 192 ? 5.116 -1.217 5.208 1.00 90.94 192 ALA A C 1
ATOM 1529 O O . ALA A 1 192 ? 4.139 -1.940 5.031 1.00 90.94 192 ALA A O 1
ATOM 1530 N N . ILE A 1 193 ? 5.704 -1.077 6.400 1.00 91.25 193 ILE A N 1
ATOM 1531 C CA . ILE A 1 193 ? 5.435 -1.962 7.546 1.00 91.25 193 ILE A CA 1
ATOM 1532 C C . ILE A 1 193 ? 3.983 -1.937 8.037 1.00 91.25 193 ILE A C 1
ATOM 1534 O O . ILE A 1 193 ? 3.551 -2.857 8.721 1.00 91.25 193 ILE A O 1
ATOM 1538 N N . TYR A 1 194 ? 3.240 -0.880 7.703 1.00 94.50 194 TYR A N 1
ATOM 1539 C CA . TYR A 1 194 ? 1.852 -0.706 8.114 1.00 94.50 194 TYR A CA 1
ATOM 1540 C C . TYR A 1 194 ? 0.843 -1.356 7.157 1.00 94.50 194 TYR A C 1
ATOM 1542 O O . TYR A 1 194 ? -0.336 -1.452 7.497 1.00 94.50 194 TYR A O 1
ATOM 1550 N N . ARG A 1 195 ? 1.265 -1.744 5.949 1.00 95.38 195 ARG A N 1
ATOM 1551 C CA . ARG A 1 195 ? 0.377 -2.344 4.945 1.00 95.38 195 ARG A CA 1
ATOM 1552 C C . ARG A 1 195 ? 0.114 -3.804 5.271 1.00 95.38 195 ARG A C 1
ATOM 1554 O O . ARG A 1 195 ? 0.977 -4.477 5.840 1.00 95.38 195 ARG A O 1
ATOM 1561 N N . ASP A 1 196 ? -1.071 -4.286 4.912 1.00 93.75 196 ASP A N 1
ATOM 1562 C CA . ASP A 1 196 ? -1.424 -5.681 5.138 1.00 93.75 196 ASP A CA 1
ATOM 1563 C C . ASP A 1 196 ? -0.731 -6.639 4.152 1.00 93.75 196 ASP A C 1
ATOM 1565 O O . ASP A 1 196 ? 0.067 -6.250 3.295 1.00 93.75 196 ASP A O 1
ATOM 1569 N N . ASP A 1 197 ? -0.988 -7.932 4.307 1.00 91.56 197 ASP A N 1
ATOM 1570 C CA . ASP A 1 197 ? -0.438 -8.982 3.450 1.00 91.56 197 ASP A CA 1
ATOM 1571 C C . ASP A 1 197 ? -1.099 -9.092 2.064 1.00 91.56 197 ASP A C 1
ATOM 1573 O O . ASP A 1 197 ? -0.672 -9.922 1.259 1.00 91.56 197 ASP A O 1
ATOM 1577 N N . ASN A 1 198 ? -2.114 -8.270 1.775 1.00 92.50 198 ASN A N 1
ATOM 1578 C CA . ASN A 1 198 ? -2.913 -8.249 0.552 1.00 92.50 198 ASN A CA 1
ATOM 1579 C C . ASN A 1 198 ? -3.668 -9.557 0.241 1.00 92.50 198 ASN A C 1
ATOM 1581 O O . ASN A 1 198 ? -4.348 -9.641 -0.785 1.00 92.50 198 ASN A O 1
ATOM 1585 N N . GLN A 1 199 ? -3.631 -10.575 1.109 1.00 90.69 199 GLN A N 1
ATOM 1586 C CA . GLN A 1 199 ? -4.257 -11.874 0.823 1.00 90.69 199 GLN A CA 1
ATOM 1587 C C . GLN A 1 199 ? -5.778 -11.751 0.698 1.00 90.69 199 GLN A C 1
ATOM 1589 O O . GLN A 1 199 ? -6.393 -12.366 -0.173 1.00 90.69 199 GLN A O 1
ATOM 1594 N N . HIS A 1 200 ? -6.375 -10.880 1.512 1.00 90.06 200 HIS A N 1
ATOM 1595 C CA . HIS A 1 200 ? -7.811 -10.598 1.519 1.00 90.06 200 HIS A CA 1
ATOM 1596 C C . HIS A 1 200 ? -8.350 -10.069 0.178 1.00 90.06 200 HIS A C 1
ATOM 1598 O O . HIS A 1 200 ? -9.557 -10.137 -0.075 1.00 90.06 200 HIS A O 1
ATOM 1604 N N . LEU A 1 201 ? -7.471 -9.532 -0.677 1.00 91.25 201 LEU A N 1
ATOM 1605 C CA . LEU A 1 201 ? -7.825 -8.993 -1.985 1.00 91.25 201 LEU A CA 1
ATOM 1606 C C . LEU A 1 201 ? -8.220 -10.093 -2.976 1.00 91.25 201 LEU A C 1
ATOM 1608 O O . LEU A 1 201 ? -8.794 -9.783 -4.016 1.00 91.25 201 LEU A O 1
ATOM 1612 N N . TRP A 1 202 ? -7.949 -11.366 -2.688 1.00 91.69 202 TRP A N 1
ATOM 1613 C CA . TRP A 1 202 ? -8.065 -12.446 -3.663 1.00 91.69 202 TRP A CA 1
ATOM 1614 C C . TRP A 1 202 ? -9.047 -13.532 -3.212 1.00 91.69 202 TRP A C 1
ATOM 1616 O O . TRP A 1 202 ? -8.945 -14.080 -2.119 1.00 91.69 202 TRP A O 1
ATOM 1626 N N . LEU A 1 203 ? -10.017 -13.849 -4.075 1.00 84.56 203 LEU A N 1
ATOM 1627 C CA . LEU A 1 203 ? -10.937 -14.977 -3.893 1.00 84.56 203 LEU A CA 1
ATOM 1628 C C . LEU A 1 203 ? -10.281 -16.264 -4.388 1.00 84.56 203 LEU A C 1
ATOM 1630 O O . LEU A 1 203 ? -10.452 -16.625 -5.552 1.00 84.56 203 LEU A O 1
ATOM 1634 N N . GLU A 1 204 ? -9.514 -16.918 -3.527 1.00 72.06 204 GLU A N 1
ATOM 1635 C CA . GLU A 1 204 ? -8.960 -18.249 -3.811 1.00 72.06 204 GLU A CA 1
ATOM 1636 C C . GLU A 1 204 ? -10.031 -19.351 -3.816 1.00 72.06 204 GLU A C 1
ATOM 1638 O O . GLU A 1 204 ? -11.002 -19.265 -3.023 1.00 72.06 204 GLU A O 1
#

Secondary structure (DSSP, 8-state):
-HHHHHHHHSS---EEEEPP-STT-----EE-SS-EEEESS---BTTB-HHHHHHHHHHHHHHHHHH--PBP--S--HHHHHHHHHHHHHHHHHHHHHH-THHHHHHHHTSPPPPSS--HHHHHHHHHHHHHHHGGG-----HHHHHHHHHHHHHTT---THHHHHHHHHHHHHHHHHTT----GGGSPPPPTTS--SGGGB--

Mean predicted aligned error: 4.97 Å

Foldseek 3Di:
DQVVLCVQVVDGAAEDEDEDPDDPDLAAFADDPHYGYDHPWACADDPQHSVLLRVLQVQLVSLCVVQADADEDDVDDPQLVVQLLLLLSLLSLVVSCVSVVVSLVSLLSLLDDQDPDAAPVQVVSSLLSNLSSCQPNDPDPDPLSVVLSVLCVVCSPPPPGSVSSSVSSVVSSVVVVVVVRDDDVVRHDDGRSSHGPCPNNHDD

pLDDT: mean 88.8, std 10.23, range [46.59, 98.0]

Radius of gyration: 16.35 Å; Cα contacts (8 Å, |Δi|>4): 273; chains: 1; bounding box: 40×35×42 Å